Protein 3KFV (pdb70)

Nearest PDB structures (foldseek):
  3kfv-assembly1_A  TM=1.004E+00  e=1.789E-50  Homo sapiens
  3shw-assembly1_A  TM=7.412E-01  e=1.261E-29  Homo sapiens
  3lh5-assembly1_A  TM=7.221E-01  e=1.056E-28  Homo sapiens
  3tsz-assembly1_A  TM=7.610E-01  e=2.405E-27  Homo sapiens
  3tsw-assembly5_A  TM=8.057E-01  e=1.669E-26  Homo sapiens

Structure (mmCIF, N/CA/C/O backbone):
data_3KFV
#
_entry.id   3KFV
#
_cell.length_a   88.654
_cell.length_b   88.654
_cell.length_c   92.311
_cell.angle_alpha   90.000
_cell.angle_beta   90.000
_cell.angle_gamma   90.000
#
_symmetry.space_group_name_H-M   'P 4 2 2'
#
loop_
_entity.id
_entity.type
_entity.pdbx_description
1 polymer 'Tight junction protein ZO-3'
2 non-polymer 'UNKNOWN ATOM OR ION'
#
loop_
_atom_site.group_PDB
_atom_site.id
_atom_site.type_symbol
_atom_site.label_atom_id
_atom_site.label_alt_id
_atom_site.label_comp_id
_atom_site.label_asym_id
_atom_site.label_entity_id
_atom_site.label_seq_id
_atom_site.pdbx_PDB_ins_code
_atom_site.Cartn_x
_atom_site.Cartn_y
_atom_site.Cartn_z
_atom_site.occupancy
_atom_site.B_iso_or_equiv
_atom_site.auth_seq_id
_atom_site.auth_comp_id
_atom_site.auth_asym_id
_atom_site.auth_atom_id
_atom_site.pdbx_PDB_model_num
ATOM 1 N N . ASP A 1 3 ? 26.647 -4.596 26.697 1.00 47.14 490 ASP A N 1
ATOM 2 C CA . ASP A 1 3 ? 25.943 -4.027 25.547 1.00 47.06 490 ASP A CA 1
ATOM 3 C C . ASP A 1 3 ? 26.390 -2.595 25.286 1.00 47.95 490 ASP A C 1
ATOM 4 O O . ASP A 1 3 ? 27.022 -1.973 26.137 1.00 51.03 490 ASP A O 1
ATOM 9 N N . SER A 1 4 ? 26.066 -2.083 24.102 1.00 46.91 491 SER A N 1
ATOM 10 C CA . SER A 1 4 ? 26.367 -0.700 23.751 1.00 43.02 491 SER A CA 1
ATOM 11 C C . SER A 1 4 ? 25.301 -0.106 22.830 1.00 47.87 491 SER A C 1
ATOM 12 O O . SER A 1 4 ? 24.804 -0.769 21.910 1.00 46.33 491 SER A O 1
ATOM 15 N N . PHE A 1 5 ? 24.963 1.153 23.085 1.00 46.19 492 PHE A N 1
ATOM 16 C CA . PHE A 1 5 ? 23.911 1.840 22.357 1.00 38.47 492 PHE A CA 1
ATOM 17 C C . PHE A 1 5 ? 23.842 3.294 22.796 1.00 41.51 492 PHE A C 1
ATOM 18 O O . PHE A 1 5 ? 24.643 3.748 23.617 1.00 42.10 492 PHE A O 1
ATOM 26 N N . TYR A 1 6 ? 22.877 4.021 22.246 1.00 40.93 493 TYR A N 1
ATOM 27 C CA . TYR A 1 6 ? 22.670 5.413 22.613 1.00 37.08 493 TYR A CA 1
ATOM 28 C C . TYR A 1 6 ? 21.373 5.536 23.385 1.00 35.52 493 TYR A C 1
ATOM 29 O O . TYR A 1 6 ? 20.392 4.854 23.095 1.00 35.51 493 TYR A O 1
ATOM 38 N N . ILE A 1 7 ? 21.372 6.407 24.381 1.00 40.03 494 ILE A N 1
ATOM 39 C CA . ILE A 1 7 ? 20.213 6.546 25.244 1.00 37.64 494 ILE A CA 1
ATOM 40 C C . ILE A 1 7 ? 19.829 8.018 25.392 1.00 37.16 494 ILE A C 1
ATOM 41 O O . ILE A 1 7 ? 20.693 8.899 25.452 1.00 34.98 494 ILE A O 1
ATOM 46 N N . ARG A 1 8 ? 18.528 8.281 25.420 1.00 34.66 495 ARG A N 1
ATOM 47 C CA . ARG A 1 8 ? 18.043 9.620 25.717 1.00 35.34 495 ARG A CA 1
ATOM 48 C C . ARG A 1 8 ? 17.340 9.617 27.082 1.00 36.59 495 ARG A C 1
ATOM 49 O O . ARG A 1 8 ? 16.542 8.728 27.379 1.00 37.97 495 ARG A O 1
ATOM 57 N N . THR A 1 9 ? 17.655 10.603 27.916 1.00 33.79 496 THR A N 1
ATOM 58 C CA . THR A 1 9 ? 17.166 10.629 29.289 1.00 34.18 496 THR A CA 1
ATOM 59 C C . THR A 1 9 ? 15.904 11.487 29.429 1.00 36.32 496 THR A C 1
ATOM 60 O O . THR A 1 9 ? 15.841 12.599 28.911 1.00 37.72 496 THR A O 1
ATOM 64 N N . HIS A 1 10 ? 14.902 10.969 30.132 1.00 36.20 497 HIS A N 1
ATOM 65 C CA . HIS A 1 10 ? 13.632 11.674 30.286 1.00 35.43 497 HIS A CA 1
ATOM 66 C C . HIS A 1 10 ? 13.279 11.973 31.744 1.00 39.93 497 HIS A C 1
ATOM 67 O O . HIS A 1 10 ? 12.107 12.057 32.121 1.00 37.43 497 HIS A O 1
ATOM 74 N N . PHE A 1 11 ? 14.311 12.134 32.560 1.00 38.83 498 PHE A N 1
ATOM 75 C CA . PHE A 1 11 ? 14.136 12.633 33.910 1.00 42.06 498 PHE A CA 1
ATOM 76 C C . PHE A 1 11 ? 15.411 13.360 34.326 1.00 45.64 498 PHE A C 1
ATOM 77 O O . PHE A 1 11 ? 16.448 13.230 33.671 1.00 42.66 498 PHE A O 1
ATOM 85 N N . GLU A 1 12 ? 15.330 14.135 35.402 1.00 45.21 499 GLU A N 1
ATOM 86 C CA . GLU A 1 12 ? 16.472 14.912 35.861 1.00 44.58 499 GLU A CA 1
ATOM 87 C C . GLU A 1 12 ? 17.315 14.135 36.876 1.00 49.39 499 GLU A C 1
ATOM 88 O O . GLU A 1 12 ? 16.788 13.370 37.686 1.00 45.99 499 GLU A O 1
ATOM 94 N N . LEU A 1 13 ? 18.629 14.326 36.812 1.00 50.25 500 LEU A N 1
ATOM 95 C CA . LEU A 1 13 ? 19.543 13.711 37.766 1.00 46.49 500 LEU A CA 1
ATOM 96 C C . LEU A 1 13 ? 20.724 14.640 38.032 1.00 54.36 500 LEU A C 1
ATOM 97 O O . LEU A 1 13 ? 21.299 15.212 37.101 1.00 50.57 500 LEU A O 1
ATOM 102 N N . GLU A 1 14 ? 21.075 14.789 39.307 1.00 60.98 501 GLU A N 1
ATOM 103 C CA . GLU A 1 14 ? 22.193 15.638 39.704 1.00 61.99 501 GLU A CA 1
ATOM 104 C C . GLU A 1 14 ? 23.513 14.896 39.545 1.00 59.23 501 GLU A C 1
ATOM 105 O O . GLU A 1 14 ? 23.563 13.670 39.692 1.00 55.93 501 GLU A O 1
ATOM 111 N N . PRO A 1 15 ? 24.588 15.638 39.236 1.00 59.70 502 PRO A N 1
ATOM 112 C CA . PRO A 1 15 ? 25.926 15.049 39.148 1.00 60.71 502 PRO A CA 1
ATOM 113 C C . PRO A 1 15 ? 26.277 14.336 40.446 1.00 62.59 502 PRO A C 1
ATOM 114 O O . PRO A 1 15 ? 25.622 14.554 41.466 1.00 64.96 502 PRO A O 1
ATOM 118 N N . SER A 1 16 ? 27.294 13.487 40.408 1.00 62.34 503 SER A N 1
ATOM 119 C CA . SER A 1 16 ? 27.681 12.734 41.589 1.00 69.54 503 SER A CA 1
ATOM 120 C C . SER A 1 16 ? 29.158 12.369 41.515 1.00 75.29 503 SER A C 1
ATOM 121 O O . SER A 1 16 ? 29.596 11.730 40.559 1.00 71.62 503 SER A O 1
ATOM 124 N N . PRO A 1 17 ? 29.931 12.786 42.531 1.00 84.52 504 PRO A N 1
ATOM 125 C C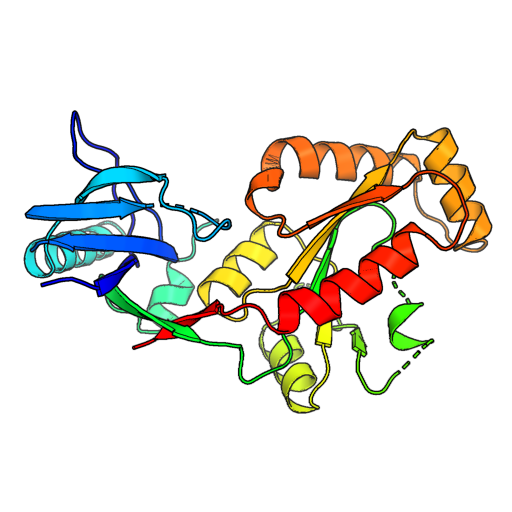A . PRO A 1 17 ? 31.381 12.563 42.575 1.00 79.46 504 PRO A CA 1
ATOM 126 C C . PRO A 1 17 ? 31.734 11.090 42.766 1.00 79.33 504 PRO A C 1
ATOM 127 O O . PRO A 1 17 ? 31.062 10.391 43.530 1.00 77.45 504 PRO A O 1
ATOM 131 N N . PRO A 1 18 ? 32.780 10.620 42.069 1.00 79.93 505 PRO A N 1
ATOM 132 C CA . PRO A 1 18 ? 33.501 11.424 41.076 1.00 80.69 505 PRO A CA 1
ATOM 133 C C . PRO A 1 18 ? 33.008 11.160 39.648 1.00 79.94 505 PRO A C 1
ATOM 134 O O . PRO A 1 18 ? 33.057 12.051 38.793 1.00 72.32 505 PRO A O 1
ATOM 138 N N . SER A 1 19 ? 32.531 9.941 39.409 1.00 75.73 506 SER A N 1
ATOM 139 C CA . SER A 1 19 ? 32.226 9.477 38.059 1.00 71.05 506 SER A CA 1
ATOM 140 C C . SER A 1 19 ? 30.790 9.773 37.609 1.00 67.31 506 SER A C 1
ATOM 14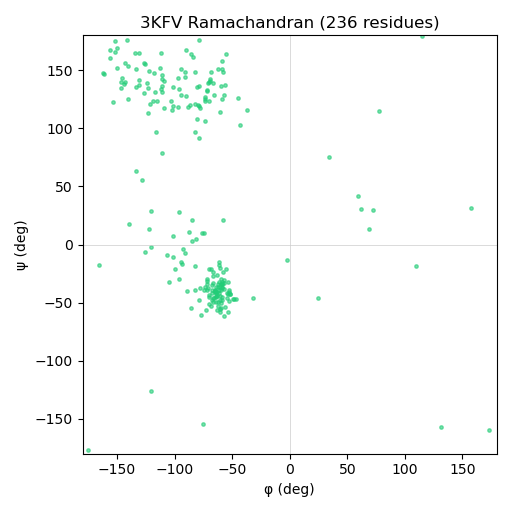1 O O . SER A 1 19 ? 30.559 10.139 36.454 1.00 62.77 506 SER A O 1
ATOM 143 N N . GLY A 1 20 ? 29.834 9.610 38.521 1.00 64.84 507 GLY A N 1
ATOM 144 C CA . GLY A 1 20 ? 28.426 9.818 38.216 1.00 61.66 507 GLY A CA 1
ATOM 145 C C . GLY A 1 20 ? 28.112 11.074 37.420 1.00 59.46 507 GLY A C 1
ATOM 146 O O . GLY A 1 20 ? 28.488 12.181 37.806 1.00 64.37 507 GLY A O 1
ATOM 147 N N . LEU A 1 21 ? 27.410 10.900 36.303 1.00 55.37 508 LEU A N 1
ATOM 148 C CA . LEU A 1 21 ? 27.063 12.016 35.432 1.00 52.34 508 LEU A CA 1
ATOM 149 C C . LEU A 1 21 ? 25.652 12.529 35.702 1.00 51.82 508 LEU A C 1
ATOM 150 O O . LEU A 1 21 ? 24.741 11.758 36.011 1.00 50.11 508 LEU A O 1
ATOM 155 N N . GLY A 1 22 ? 25.481 13.841 35.596 1.00 50.60 509 GLY A N 1
ATOM 156 C CA . GLY A 1 22 ? 24.171 14.443 35.743 1.00 49.57 509 GLY A CA 1
ATOM 157 C C . GLY A 1 22 ? 23.522 14.626 34.386 1.00 49.75 509 GLY A C 1
ATOM 158 O O . GLY A 1 22 ? 24.208 14.784 33.375 1.00 51.87 509 GLY A O 1
ATOM 159 N N . PHE A 1 23 ? 22.197 14.597 34.347 1.00 48.83 510 PHE A N 1
ATOM 160 C CA . PHE A 1 23 ? 21.514 14.824 33.082 1.00 46.11 510 PHE A CA 1
ATOM 161 C C . PHE A 1 23 ? 20.142 15.467 33.211 1.00 47.45 510 PHE A C 1
ATOM 162 O O . PHE A 1 23 ? 19.577 15.579 34.307 1.00 47.40 510 PHE A O 1
ATOM 170 N N . THR A 1 24 ? 19.617 15.876 32.063 1.00 43.03 511 THR A N 1
ATOM 171 C CA . THR A 1 24 ? 18.358 16.592 31.979 1.00 44.46 511 THR A CA 1
ATOM 172 C C . THR A 1 24 ? 17.518 15.971 30.876 1.00 40.38 511 THR A C 1
ATOM 173 O O . THR A 1 24 ? 18.059 15.418 29.923 1.00 41.52 511 THR A O 1
ATOM 177 N N . ARG A 1 25 ? 16.199 16.044 31.004 1.00 41.00 512 ARG A N 1
ATOM 178 C CA . ARG A 1 25 ? 15.328 15.651 29.900 1.00 43.80 512 ARG A CA 1
ATOM 179 C C . ARG A 1 25 ? 15.917 16.063 28.548 1.00 39.50 512 ARG A C 1
ATOM 180 O O . ARG A 1 25 ? 16.084 17.254 28.270 1.00 36.06 512 ARG A O 1
ATOM 188 N N . GLY A 1 26 ? 16.238 15.075 27.717 1.00 35.50 513 GLY A N 1
ATOM 189 C CA . GLY A 1 26 ? 16.689 15.338 26.364 1.00 34.89 513 GLY A CA 1
ATOM 190 C C . GLY A 1 26 ? 18.155 15.043 26.113 1.00 35.47 513 GLY A C 1
ATOM 191 O O . GLY A 1 26 ? 18.571 14.902 24.965 1.00 35.77 513 GLY A O 1
ATOM 192 N N . ASP A 1 27 ? 18.947 14.959 27.175 1.00 36.39 514 ASP A N 1
ATOM 193 C CA . ASP A 1 27 ? 20.358 14.627 27.030 1.00 33.49 514 ASP A CA 1
ATOM 194 C C . ASP A 1 27 ? 20.520 13.238 26.431 1.00 33.54 514 ASP A C 1
ATOM 195 O O . ASP A 1 27 ? 19.664 12.375 26.603 1.00 33.54 514 ASP A O 1
ATOM 200 N N . VAL A 1 28 ? 21.617 13.033 25.711 1.00 37.35 515 VAL A N 1
ATOM 201 C CA . VAL A 1 28 ? 21.863 11.762 25.043 1.00 34.94 515 VAL A CA 1
ATOM 202 C C . VAL A 1 28 ? 23.197 11.183 25.484 1.00 38.30 515 VAL A C 1
ATOM 203 O O . VAL A 1 28 ? 24.184 11.902 25.627 1.00 42.34 515 VAL A O 1
ATOM 207 N N . PHE A 1 29 ? 23.224 9.877 25.705 1.00 40.22 516 PHE A N 1
ATOM 208 C CA . PHE A 1 29 ? 24.448 9.227 26.146 1.00 44.89 516 PHE A CA 1
ATOM 209 C C . PHE A 1 29 ? 24.830 8.052 25.268 1.00 42.40 516 PHE A C 1
ATOM 210 O O . PHE A 1 29 ? 24.013 7.179 24.974 1.00 41.26 516 PHE A O 1
ATOM 218 N N . HIS A 1 30 ? 26.084 8.039 24.847 1.00 43.94 517 HIS A N 1
ATOM 219 C CA . HIS A 1 30 ? 26.640 6.860 24.227 1.00 44.57 517 HIS A CA 1
ATOM 220 C C . HIS A 1 30 ? 27.074 5.926 25.343 1.00 47.06 517 HIS A C 1
ATOM 221 O O . HIS A 1 30 ? 28.148 6.096 25.919 1.00 48.00 517 HIS A O 1
ATOM 228 N N . VAL A 1 31 ? 26.214 4.964 25.672 1.00 46.49 518 VAL A N 1
ATOM 229 C CA . VAL A 1 31 ? 26.511 3.982 26.711 1.00 45.67 518 VAL A CA 1
ATOM 230 C C . VAL A 1 31 ? 27.535 2.976 26.199 1.00 46.88 518 VAL A C 1
ATOM 231 O O . VAL A 1 31 ? 27.212 2.115 25.375 1.00 46.05 518 VAL A O 1
ATOM 235 N N . LEU A 1 32 ? 28.765 3.095 26.689 1.00 42.46 519 LEU A N 1
ATOM 236 C CA . LEU A 1 32 ? 29.875 2.287 26.194 1.00 45.33 519 LEU A CA 1
ATOM 237 C C . LEU A 1 32 ? 29.756 0.820 26.590 1.00 50.88 519 LEU A C 1
ATOM 238 O O . LEU A 1 32 ? 29.972 -0.073 25.765 1.00 48.75 519 LEU A O 1
ATOM 243 N N . ASP A 1 33 ? 29.415 0.568 27.850 1.00 50.04 520 ASP A N 1
ATOM 244 C CA . ASP A 1 33 ? 29.248 -0.803 28.317 1.00 53.87 520 ASP A CA 1
ATOM 245 C C . ASP A 1 33 ? 28.226 -0.904 29.439 1.00 50.64 520 ASP A C 1
ATOM 246 O O . ASP A 1 33 ? 28.034 0.047 30.190 1.00 54.83 520 ASP A O 1
ATOM 251 N N . THR A 1 34 ? 27.581 -2.062 29.549 1.00 44.51 521 THR A N 1
ATOM 252 C CA . THR A 1 34 ? 26.598 -2.299 30.596 1.00 47.60 521 THR A CA 1
ATOM 253 C C . THR A 1 34 ? 27.068 -3.393 31.554 1.00 56.18 521 THR A C 1
ATOM 254 O O . THR A 1 34 ? 27.975 -3.184 32.365 1.00 63.13 521 THR A O 1
ATOM 258 N N . HIS A 1 48 ? 26.010 2.432 37.006 1.00 49.97 535 HIS A N 1
ATOM 259 C CA . HIS A 1 48 ? 26.115 1.010 36.700 1.00 54.87 535 HIS A CA 1
ATOM 260 C C . HIS A 1 48 ? 26.288 0.765 35.190 1.00 55.41 535 HIS A C 1
ATOM 261 O O . HIS A 1 48 ? 26.637 -0.341 34.769 1.00 59.07 535 HIS A O 1
ATOM 263 N N . TRP A 1 49 ? 26.044 1.795 34.382 1.00 50.01 536 TRP A N 1
ATOM 264 C CA . TRP A 1 49 ? 26.459 1.776 32.978 1.00 49.14 536 TRP A CA 1
ATOM 265 C C . TRP A 1 49 ? 27.612 2.745 32.789 1.00 49.30 536 TRP A C 1
ATOM 266 O O . TRP A 1 49 ? 27.612 3.830 33.369 1.00 55.04 536 TRP A O 1
ATOM 277 N N . LEU A 1 50 ? 28.589 2.373 31.972 1.00 47.32 537 LEU A N 1
ATOM 278 C CA . LEU A 1 50 ? 29.635 3.315 31.604 1.00 48.87 537 LEU A CA 1
ATOM 279 C C . LEU A 1 50 ? 29.180 4.078 30.370 1.00 48.10 537 LEU A C 1
ATOM 280 O O . LEU A 1 50 ? 28.960 3.485 29.319 1.00 53.90 537 LEU A O 1
ATOM 285 N N . ALA A 1 51 ? 29.039 5.392 30.492 1.00 51.89 538 ALA A N 1
ATOM 286 C CA . ALA A 1 51 ? 28.484 6.193 29.405 1.00 50.42 538 ALA A CA 1
ATOM 287 C C . ALA A 1 51 ? 29.279 7.463 29.127 1.00 49.68 538 ALA A C 1
ATOM 288 O O . ALA A 1 51 ? 30.098 7.886 29.936 1.00 53.10 538 ALA A O 1
ATO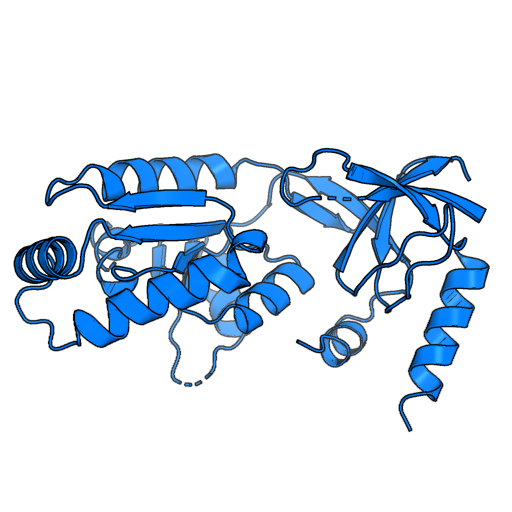M 290 N N . VAL A 1 52 ? 29.018 8.068 27.974 1.00 50.86 539 VAL A N 1
ATOM 291 C CA . VAL A 1 52 ? 29.670 9.312 27.584 1.00 52.32 539 VAL A CA 1
ATOM 292 C C . VAL A 1 52 ? 28.617 10.285 27.062 1.00 50.04 539 VAL A C 1
ATOM 293 O O . VAL A 1 52 ? 27.735 9.893 26.301 1.00 50.69 539 VAL A O 1
ATOM 297 N N . ARG A 1 53 ? 28.694 11.547 27.472 1.00 50.36 540 ARG A N 1
ATOM 298 C CA . ARG A 1 53 ? 27.701 12.517 27.027 1.00 53.53 540 ARG A CA 1
ATOM 299 C C . ARG A 1 53 ? 27.933 12.943 25.582 1.00 58.49 540 ARG A C 1
ATOM 300 O O . ARG A 1 53 ? 29.066 12.980 25.101 1.00 57.13 540 ARG A O 1
ATOM 316 N N . GLY A 1 55 ? 27.303 15.972 22.880 1.00 61.33 542 GLY A N 1
ATOM 317 C CA . GLY A 1 55 ? 26.955 17.369 22.696 1.00 60.72 542 GLY A CA 1
ATOM 318 C C . GLY A 1 55 ? 26.285 17.596 21.356 1.00 68.82 542 GLY A C 1
ATOM 319 O O . GLY A 1 55 ? 26.183 16.669 20.550 1.00 70.39 542 GLY A O 1
ATOM 320 N N . ARG A 1 56 ? 25.822 18.824 21.119 1.00 72.09 543 ARG A N 1
ATOM 321 C CA . ARG A 1 56 ? 25.241 19.201 19.829 1.00 72.10 543 ARG A CA 1
ATOM 322 C C . ARG A 1 56 ? 26.223 18.911 18.692 1.00 77.23 543 ARG A C 1
ATOM 323 O O . ARG A 1 56 ? 25.831 18.783 17.531 1.00 74.37 543 ARG A O 1
ATOM 325 N N . ASP A 1 57 ? 27.503 18.810 19.042 1.00 75.08 544 ASP A N 1
ATOM 326 C CA . ASP A 1 57 ? 28.548 18.467 18.087 1.00 73.68 544 ASP A CA 1
ATOM 327 C C . ASP A 1 57 ? 28.413 17.021 17.598 1.00 71.19 544 ASP A C 1
ATOM 328 O O . ASP A 1 57 ? 28.923 16.666 16.534 1.00 71.21 544 ASP A O 1
ATOM 330 N N . LEU A 1 58 ? 27.712 16.203 18.378 1.00 65.05 545 LEU A N 1
ATOM 331 C CA . LEU A 1 58 ? 27.691 14.754 18.186 1.00 65.74 545 LEU A CA 1
ATOM 332 C C . LEU A 1 58 ? 29.055 14.164 18.533 1.00 70.54 545 LEU A C 1
ATOM 333 O O . LEU 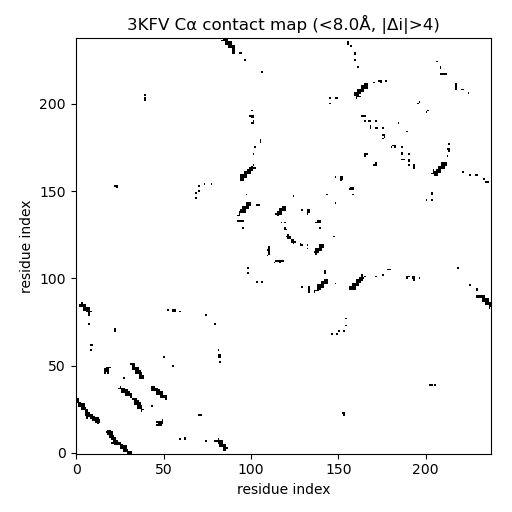A 1 58 ? 29.350 13.008 18.210 1.00 64.03 545 LEU A O 1
ATOM 338 N N . ARG A 1 59 ? 29.883 14.969 19.193 1.00 67.45 546 ARG A N 1
ATOM 339 C CA . ARG A 1 59 ? 31.194 14.517 19.639 1.00 68.05 546 ARG A CA 1
ATOM 340 C C . ARG A 1 59 ? 31.164 14.177 21.126 1.00 62.53 546 ARG A C 1
ATOM 341 O O . ARG A 1 59 ? 30.596 14.918 21.928 1.00 59.66 546 ARG A O 1
ATOM 343 N N . GLU A 1 60 ? 31.776 13.050 21.481 1.00 65.27 547 GLU A N 1
ATOM 344 C CA . GLU A 1 60 ? 31.812 12.586 22.866 1.00 65.02 547 GLU A CA 1
ATOM 345 C C . GLU A 1 60 ? 32.413 13.636 23.798 1.00 69.43 547 GLU A C 1
ATOM 346 O O . GLU A 1 60 ? 33.411 14.281 23.466 1.00 70.35 547 GLU A O 1
ATOM 352 N N . GLN A 1 61 ? 31.793 13.806 24.962 1.00 65.22 548 GLN A N 1
ATOM 353 C CA . GLN A 1 61 ? 32.264 14.768 25.951 1.00 66.04 548 GLN A CA 1
ATOM 354 C C . GLN A 1 61 ? 32.619 14.084 27.275 1.00 65.50 548 GLN A C 1
ATOM 355 O O . GLN A 1 61 ? 33.411 13.143 27.291 1.00 65.40 548 GLN A O 1
ATOM 361 N N . GLU A 1 62 ? 32.041 14.549 28.379 1.00 65.91 549 GLU A N 1
ATOM 362 C CA . GLU A 1 62 ? 32.370 13.996 29.695 1.00 70.96 549 GLU A CA 1
ATOM 363 C C . GLU A 1 62 ? 32.085 12.497 29.794 1.00 66.42 549 GLU A C 1
ATOM 364 O O . GLU A 1 62 ? 30.969 12.048 29.528 1.00 65.34 549 GLU A O 1
ATOM 370 N N . ARG A 1 63 ? 33.101 11.732 30.184 1.00 60.71 550 ARG A N 1
ATOM 371 C CA . ARG A 1 63 ? 32.949 10.301 30.412 1.00 58.69 550 ARG A CA 1
ATOM 372 C C . ARG A 1 63 ? 32.594 10.057 31.876 1.00 61.46 550 ARG A C 1
ATOM 373 O O . ARG A 1 63 ? 33.005 10.819 32.750 1.00 66.28 550 ARG A O 1
ATOM 381 N N . GLY A 1 64 ? 31.827 9.006 32.153 1.00 62.16 551 GLY A N 1
ATOM 382 C CA . GLY A 1 64 ? 31.430 8.725 33.522 1.00 57.22 551 GLY A CA 1
ATOM 383 C C . GLY A 1 64 ? 30.424 7.603 33.695 1.00 53.42 551 GLY A C 1
ATOM 384 O O . GLY A 1 64 ? 30.267 6.751 32.826 1.00 53.37 551 GLY A O 1
ATOM 385 N N . ILE A 1 65 ? 29.741 7.613 34.834 1.00 54.31 552 ILE A N 1
ATOM 386 C CA . ILE A 1 65 ? 28.791 6.565 35.190 1.00 55.14 552 ILE A CA 1
ATOM 387 C C . ILE A 1 65 ? 27.356 7.088 35.165 1.00 52.63 552 ILE A C 1
ATOM 388 O O . ILE A 1 65 ? 27.113 8.249 35.482 1.00 51.65 552 ILE A O 1
ATOM 393 N N . ILE A 1 66 ? 26.415 6.231 34.773 1.00 50.69 553 ILE A N 1
ATOM 394 C CA . ILE A 1 66 ? 24.990 6.555 34.837 1.00 44.10 553 ILE A CA 1
ATOM 395 C C . ILE A 1 66 ? 24.185 5.338 35.293 1.00 45.25 553 ILE A C 1
ATOM 396 O O . ILE A 1 66 ? 24.608 4.197 35.087 1.00 45.06 553 ILE A O 1
ATOM 401 N N . PRO A 1 67 ? 23.018 5.580 35.918 1.00 43.18 554 PRO A N 1
ATOM 402 C CA . PRO A 1 67 ? 22.160 4.511 36.438 1.00 38.77 554 PRO A CA 1
ATOM 403 C C . PRO A 1 67 ? 21.736 3.537 35.345 1.00 44.24 554 PRO A C 1
ATOM 404 O O . PRO A 1 67 ? 21.576 3.933 34.185 1.00 41.34 554 PRO A O 1
ATOM 408 N N . ASN A 1 68 ? 21.556 2.272 35.713 1.00 41.88 555 ASN A N 1
ATOM 409 C CA . ASN A 1 68 ? 21.072 1.295 34.757 1.00 40.71 555 ASN A CA 1
ATOM 410 C C . ASN A 1 68 ? 19.569 1.437 34.584 1.00 39.84 555 ASN A C 1
ATOM 411 O O . ASN A 1 68 ? 18.942 2.249 35.258 1.00 38.51 555 ASN A O 1
ATOM 416 N N . GLN A 1 69 ? 19.001 0.661 33.667 1.00 43.72 556 GLN A N 1
ATOM 417 C CA . GLN A 1 69 ? 17.597 0.809 33.297 1.00 44.49 556 GLN A CA 1
ATOM 418 C C . GLN A 1 69 ? 16.689 0.730 34.512 1.00 47.18 556 GLN A C 1
ATOM 419 O O . GLN A 1 69 ? 15.731 1.498 34.643 1.00 47.67 556 GLN A O 1
ATOM 425 N N . SER A 1 70 ? 17.004 -0.211 35.396 1.00 50.58 557 SER A N 1
ATOM 426 C CA . SER A 1 70 ? 16.176 -0.504 36.555 1.00 46.63 557 SER A CA 1
ATOM 427 C C . SER A 1 70 ? 16.225 0.628 37.582 1.00 45.98 557 SER A C 1
ATOM 428 O O . SER A 1 70 ? 15.187 1.109 38.032 1.00 47.31 557 SER A O 1
ATOM 431 N N . ARG A 1 71 ? 17.433 1.044 37.949 1.00 40.30 558 ARG A N 1
ATOM 432 C CA . ARG A 1 71 ? 17.604 2.154 38.876 1.00 41.52 558 ARG A CA 1
ATOM 433 C C . ARG A 1 71 ? 17.028 3.423 38.262 1.00 47.62 558 ARG A C 1
ATOM 434 O O . ARG A 1 71 ? 16.477 4.273 38.963 1.00 52.97 558 ARG A O 1
ATOM 436 N N . ALA A 1 72 ? 17.152 3.541 36.944 1.00 46.26 559 ALA A N 1
ATOM 437 C CA . ALA A 1 72 ? 16.654 4.708 36.229 1.00 44.48 559 ALA A CA 1
ATOM 438 C C . ALA A 1 72 ? 15.139 4.816 36.332 1.00 44.31 559 ALA A C 1
ATOM 439 O O . ALA A 1 72 ? 14.597 5.905 36.506 1.00 43.99 559 ALA A O 1
ATOM 441 N N . GLU A 1 73 ? 14.459 3.682 36.215 1.00 45.58 560 GLU A N 1
ATOM 442 C CA . GLU A 1 73 ? 13.004 3.661 36.274 1.00 44.46 560 GLU A CA 1
ATOM 443 C C . GLU A 1 73 ? 12.523 4.089 37.655 1.00 45.80 560 GLU A C 1
ATOM 444 O O . GLU A 1 73 ? 11.532 4.807 37.782 1.00 46.39 560 GLU A O 1
ATOM 446 N N . GLN A 1 74 ? 13.238 3.649 38.687 1.00 46.89 561 GLN A N 1
ATOM 447 C CA . GLN A 1 74 ? 12.912 4.011 40.063 1.00 49.42 561 GLN A CA 1
ATOM 448 C C . GLN A 1 74 ? 13.117 5.499 40.309 1.00 48.40 561 GLN A C 1
ATOM 449 O O . GLN A 1 74 ? 12.270 6.164 40.913 1.00 48.27 561 GLN A O 1
ATOM 455 N N . LEU A 1 75 ? 14.255 6.010 39.854 1.00 41.31 562 LEU A N 1
ATOM 456 C CA . LEU A 1 75 ? 14.559 7.426 39.985 1.00 40.76 562 LEU A CA 1
ATOM 457 C C . LEU A 1 75 ? 13.520 8.298 39.286 1.00 44.91 562 LEU A C 1
ATOM 458 O O . LEU A 1 75 ? 13.272 9.429 39.702 1.00 49.53 562 LEU A O 1
ATOM 463 N N . ALA A 1 76 ? 12.905 7.772 38.231 1.00 42.38 563 ALA A N 1
ATOM 464 C CA . ALA A 1 76 ? 11.871 8.515 37.516 1.00 42.88 563 ALA A CA 1
ATOM 465 C C . ALA A 1 76 ? 10.528 8.465 38.238 1.00 43.11 563 ALA A C 1
ATOM 466 O O . ALA A 1 76 ? 9.879 9.492 38.404 1.00 46.90 563 ALA A O 1
ATOM 468 N N . SER A 1 77 ? 10.110 7.272 38.657 1.00 41.96 564 SER A N 1
ATOM 469 C CA . SER A 1 77 ? 8.895 7.134 39.457 1.00 45.27 564 SER A CA 1
ATOM 470 C C . SER A 1 77 ? 8.983 8.043 40.667 1.00 47.19 564 SER A C 1
ATOM 471 O O . SER A 1 77 ? 8.016 8.712 41.034 1.00 44.19 564 SER A O 1
ATOM 474 N N . LEU A 1 78 ? 10.161 8.052 41.282 1.00 44.97 565 LEU A N 1
ATOM 475 C CA . LEU A 1 78 ? 10.428 8.914 42.415 1.00 47.93 565 LEU A CA 1
ATOM 476 C C . LEU A 1 78 ? 10.171 10.372 42.070 1.00 50.53 565 LEU A C 1
ATOM 477 O O . LEU A 1 78 ? 9.419 11.055 42.767 1.00 49.43 565 LEU A O 1
ATOM 482 N N . GLU A 1 79 ? 10.799 10.845 40.996 1.00 49.49 566 GLU A N 1
ATOM 483 C CA . GLU A 1 79 ? 10.689 12.250 40.608 1.00 48.35 566 GLU A CA 1
ATOM 484 C C . GLU A 1 79 ? 9.255 12.620 40.258 1.00 44.32 566 GLU A C 1
ATOM 485 O O . GLU A 1 79 ? 8.859 13.776 40.369 1.00 48.33 566 GLU A O 1
ATOM 491 N N . ALA A 1 80 ? 8.475 11.636 39.836 1.00 41.22 567 ALA A N 1
ATOM 492 C CA . ALA A 1 80 ? 7.071 11.875 39.556 1.00 44.35 567 ALA A CA 1
ATOM 493 C C . ALA A 1 80 ? 6.346 12.169 40.859 1.00 52.29 567 ALA A C 1
ATOM 494 O O . ALA A 1 80 ? 5.663 13.185 40.989 1.00 53.93 567 ALA A O 1
ATOM 496 N N . ALA A 1 81 ? 6.515 11.272 41.828 1.00 58.02 568 ALA A N 1
ATOM 497 C CA . ALA A 1 81 ? 5.887 11.416 43.137 1.00 54.37 568 ALA A CA 1
ATOM 498 C C . ALA A 1 81 ? 6.316 12.709 43.823 1.00 53.29 568 ALA A C 1
ATOM 499 O O . ALA A 1 81 ? 5.532 13.322 44.547 1.00 59.13 568 ALA A O 1
ATOM 501 N N . GLN A 1 82 ? 7.558 13.126 43.596 1.00 50.48 569 GLN A N 1
ATOM 502 C CA . GLN A 1 82 ? 8.029 14.394 44.143 1.00 54.21 569 GLN A CA 1
ATOM 503 C C . GLN A 1 82 ? 7.138 15.528 43.669 1.00 57.80 569 GLN A C 1
ATOM 504 O O . GLN A 1 82 ? 6.959 16.518 44.376 1.00 60.62 569 GLN A O 1
ATOM 510 N N . ARG A 1 83 ? 6.576 15.372 42.473 1.00 60.93 570 ARG A N 1
ATOM 511 C CA . ARG A 1 83 ? 5.571 16.307 41.976 1.00 61.68 570 ARG A CA 1
ATOM 512 C C . ARG A 1 83 ? 4.214 16.014 42.612 1.00 60.56 570 ARG A C 1
ATOM 513 O O . ARG A 1 83 ? 3.440 15.190 42.110 1.00 54.25 570 ARG A O 1
ATOM 521 N N . ALA A 1 84 ? 3.958 16.695 43.728 1.00 58.97 571 ALA A N 1
ATOM 522 C CA . ALA A 1 84 ? 2.718 16.586 44.492 1.00 62.65 571 ALA A CA 1
ATOM 523 C C . ALA A 1 84 ? 2.978 17.025 45.930 1.00 68.79 571 ALA A C 1
ATOM 524 O O . ALA A 1 84 ? 4.092 16.874 46.444 1.00 64.60 571 ALA A O 1
ATOM 526 N N . GLU A 1 120 ? 13.771 25.758 31.713 1.00 60.21 607 GLU A N 1
ATOM 527 C CA . GLU A 1 120 ? 12.616 25.323 30.930 1.00 64.96 607 GLU A CA 1
ATOM 528 C C . GLU A 1 120 ? 12.182 23.904 31.297 1.00 58.97 607 GLU A C 1
ATOM 529 O O . GLU A 1 120 ? 12.811 22.932 30.875 1.00 59.01 607 GLU A O 1
ATOM 535 N N . ASP A 1 121 ? 11.106 23.788 32.073 1.00 56.15 608 ASP A N 1
ATOM 536 C CA . ASP A 1 121 ? 10.601 22.480 32.502 1.00 55.13 608 ASP A CA 1
ATOM 537 C C . ASP A 1 121 ? 9.802 21.755 31.408 1.00 54.18 608 ASP A C 1
ATOM 538 O O . ASP A 1 121 ? 8.747 22.222 30.969 1.00 52.67 608 ASP A O 1
ATOM 543 N N . LEU A 1 122 ? 10.307 20.595 30.997 1.00 52.45 609 LEU A N 1
ATOM 544 C CA . LEU A 1 122 ? 9.759 19.850 29.869 1.00 43.95 609 LEU A CA 1
ATOM 545 C C . LEU A 1 122 ? 8.879 18.674 30.287 1.00 45.72 609 LEU A C 1
ATOM 546 O O . LEU A 1 122 ? 8.464 17.880 29.440 1.00 41.40 609 LEU A O 1
ATOM 551 N N . SER A 1 123 ? 8.594 18.568 31.585 1.00 46.04 610 SER A N 1
ATOM 552 C CA . SER A 1 123 ? 7.897 17.405 32.137 1.00 41.04 610 SER A CA 1
ATOM 553 C C . SER A 1 123 ? 6.516 17.149 31.533 1.00 40.09 610 SER A C 1
ATOM 554 O O . SER A 1 123 ? 6.089 16.001 31.426 1.00 44.81 610 SER A O 1
ATOM 557 N N . ALA A 1 124 ? 5.816 18.205 31.136 1.00 37.20 611 ALA A N 1
ATOM 558 C CA . ALA A 1 124 ? 4.495 18.034 30.543 1.00 36.70 611 ALA A CA 1
ATOM 559 C C . ALA A 1 124 ? 4.595 17.333 29.188 1.00 45.02 611 ALA A C 1
ATOM 560 O O . ALA A 1 124 ? 3.700 16.578 28.792 1.00 43.19 611 ALA A O 1
ATOM 562 N N . LEU A 1 125 ? 5.687 17.588 28.474 1.00 43.98 612 LEU A N 1
ATOM 563 C CA . LEU A 1 125 ? 5.904 16.940 27.192 1.00 39.36 612 LEU A CA 1
ATOM 564 C C . LEU A 1 125 ? 6.282 15.468 27.358 1.00 40.10 612 LEU A C 1
ATOM 565 O O . LEU A 1 125 ? 5.855 14.633 26.562 1.00 42.20 612 LEU A O 1
ATOM 570 N N . THR A 1 126 ? 7.062 15.142 28.388 1.00 38.10 613 THR A N 1
ATOM 571 C CA . THR A 1 126 ? 7.414 13.745 28.640 1.00 38.03 613 THR A CA 1
ATOM 572 C C . THR A 1 126 ? 6.165 12.909 28.858 1.00 38.03 613 THR A C 1
ATOM 573 O O . THR A 1 126 ? 6.101 11.754 28.452 1.00 37.89 613 THR A O 1
ATOM 577 N N . ARG A 1 127 ? 5.173 13.497 29.514 1.00 42.91 614 ARG A N 1
ATOM 578 C CA . ARG A 1 127 ? 3.907 12.813 29.732 1.00 43.00 614 ARG A CA 1
ATOM 579 C C . ARG A 1 127 ? 3.129 12.747 28.427 1.00 43.12 614 ARG A C 1
ATOM 580 O O . ARG A 1 127 ? 2.777 11.662 27.958 1.00 46.35 614 ARG A O 1
ATOM 584 N N . GLN A 1 128 ? 2.879 13.910 27.832 1.00 40.65 615 GLN A N 1
ATOM 585 C CA . GLN A 1 128 ? 2.126 13.974 26.582 1.00 42.37 615 GLN A CA 1
ATOM 586 C C . GLN A 1 128 ? 2.781 13.144 25.477 1.00 45.73 615 GLN A C 1
ATOM 587 O O . GLN A 1 128 ? 2.108 12.714 24.539 1.00 46.60 615 GLN A O 1
ATOM 593 N N . GLY A 1 129 ? 4.087 12.909 25.604 1.00 44.14 616 GLY A N 1
ATOM 594 C CA . GLY A 1 129 ? 4.828 12.116 24.637 1.00 38.77 616 GLY A CA 1
ATOM 595 C C . GLY A 1 129 ? 4.931 10.645 25.010 1.00 43.40 616 GLY A C 1
ATOM 596 O O . GLY A 1 129 ? 5.250 9.802 24.169 1.00 42.36 616 GLY A O 1
ATOM 597 N N . ARG A 1 130 ? 4.656 10.337 26.276 1.00 46.88 617 ARG A N 1
ATOM 598 C CA . ARG A 1 130 ? 4.750 8.967 26.790 1.00 45.32 617 ARG A CA 1
ATOM 599 C C . ARG A 1 130 ? 6.167 8.399 26.700 1.00 46.93 617 ARG A C 1
ATOM 600 O O . ARG A 1 130 ? 6.346 7.188 26.535 1.00 46.91 617 ARG A O 1
ATOM 604 N N . TYR A 1 131 ? 7.171 9.267 26.803 1.00 41.61 618 TYR A N 1
ATOM 605 C CA . TYR A 1 131 ? 8.557 8.812 26.806 1.00 41.98 618 TYR A CA 1
ATOM 606 C C . TYR A 1 131 ? 8.890 8.045 28.088 1.00 41.09 618 TYR A C 1
ATOM 607 O O . TYR A 1 131 ? 8.432 8.413 29.173 1.00 38.53 618 TYR A O 1
ATOM 616 N N . PRO A 1 132 ? 9.711 6.989 27.968 1.00 39.81 619 PRO A N 1
ATOM 617 C CA . PRO A 1 132 ? 10.191 6.246 29.135 1.00 38.99 619 PRO A CA 1
ATOM 618 C C . PRO A 1 132 ? 11.413 6.948 29.724 1.00 40.95 619 PRO A C 1
ATOM 619 O O . PRO A 1 132 ? 12.033 7.761 29.034 1.00 37.50 619 PRO A O 1
ATOM 623 N N . PRO A 1 133 ? 11.752 6.645 30.987 1.00 41.62 620 PRO A N 1
ATOM 624 C CA . PRO A 1 133 ? 12.944 7.216 31.622 1.00 36.84 620 PRO A CA 1
ATOM 625 C C . PRO A 1 133 ? 14.157 7.135 30.698 1.00 38.31 620 PRO A C 1
ATOM 626 O O . PRO A 1 133 ? 14.883 8.119 30.544 1.00 37.63 620 PRO A O 1
ATOM 630 N N . TYR A 1 134 ? 14.373 5.968 30.097 1.00 39.19 621 TYR A N 1
ATOM 631 C CA . TYR A 1 134 ? 15.435 5.799 29.116 1.00 34.74 621 TYR A CA 1
ATOM 632 C C . TYR A 1 134 ? 14.826 5.446 27.773 1.00 39.84 621 TYR A C 1
ATOM 633 O O . TYR A 1 134 ? 13.984 4.542 27.675 1.00 39.26 621 TYR A O 1
ATOM 642 N N . GLU A 1 135 ? 15.265 6.150 26.735 1.00 37.46 622 GLU A N 1
ATOM 643 C CA . GLU A 1 135 ? 14.790 5.901 25.383 1.00 33.78 622 GLU A CA 1
ATOM 644 C C . GLU A 1 135 ? 15.980 5.589 24.500 1.00 31.90 622 GLU A C 1
ATOM 645 O O . GLU A 1 135 ? 16.826 6.448 24.268 1.00 36.84 622 GLU A O 1
ATOM 651 N N . ARG A 1 136 ? 16.067 4.358 24.017 1.00 30.99 623 ARG A N 1
ATOM 652 C CA . ARG A 1 136 ? 17.128 4.016 23.079 1.00 31.81 623 ARG A CA 1
ATOM 653 C C . ARG A 1 136 ? 16.924 4.783 21.779 1.00 31.33 623 ARG A C 1
ATOM 654 O O . ARG A 1 136 ? 15.832 4.769 21.208 1.00 32.71 623 ARG A O 1
ATOM 662 N N . VAL A 1 137 ? 17.971 5.468 21.325 1.00 32.12 624 VAL A N 1
ATOM 663 C CA . VAL A 1 137 ? 17.899 6.265 20.100 1.00 31.10 624 VAL A CA 1
ATOM 664 C C . VAL A 1 137 ? 19.000 5.883 19.111 1.00 31.51 624 VAL A C 1
ATOM 665 O O . VAL A 1 137 ? 20.048 5.369 19.498 1.00 34.09 624 VAL A O 1
ATOM 669 N N . VAL A 1 138 ? 18.756 6.146 17.832 1.00 33.18 625 VAL A N 1
ATOM 670 C CA . VAL A 1 138 ? 19.764 5.953 16.793 1.00 34.85 625 VAL A CA 1
ATOM 671 C C . VAL A 1 138 ? 19.836 7.210 15.930 1.00 37.39 625 VAL A C 1
ATOM 672 O O . VAL A 1 138 ? 18.939 8.050 15.984 1.00 36.64 625 VAL A O 1
ATOM 676 N N . LEU A 1 139 ? 20.905 7.339 15.144 1.00 38.77 626 LEU A N 1
ATOM 677 C CA . LEU A 1 139 ? 21.062 8.474 14.234 1.00 36.52 626 LEU A CA 1
ATOM 678 C C . LEU A 1 139 ? 20.555 8.176 12.822 1.00 38.18 626 LEU A C 1
ATOM 679 O O . LEU A 1 139 ? 20.930 7.176 12.212 1.00 37.40 626 LEU A O 1
ATOM 684 N N . ARG A 1 140 ? 19.705 9.058 12.306 1.00 40.07 627 ARG A N 1
ATOM 685 C CA . ARG A 1 140 ? 19.239 8.965 10.927 1.00 35.74 627 ARG A CA 1
ATOM 686 C C . ARG A 1 140 ? 19.106 10.358 10.331 1.00 35.88 627 ARG A C 1
ATOM 687 O O . ARG A 1 140 ? 18.952 11.339 11.047 1.00 38.67 627 ARG A O 1
ATOM 695 N N . GLU A 1 141 ? 19.167 10.435 9.011 1.00 40.14 628 GLU A N 1
ATOM 696 C CA . GLU A 1 141 ? 18.886 11.670 8.306 1.00 37.85 628 GLU A CA 1
ATOM 697 C C . GLU A 1 141 ? 17.390 11.913 8.441 1.00 33.24 628 GLU A C 1
ATOM 698 O O . GLU A 1 141 ? 16.603 10.974 8.368 1.00 33.75 628 GLU A O 1
ATOM 704 N N . ALA A 1 142 ? 16.994 13.160 8.656 1.00 29.22 629 ALA A N 1
ATOM 705 C CA . ALA A 1 142 ? 15.585 13.469 8.836 1.00 28.62 629 ALA A CA 1
ATOM 706 C C . ALA A 1 142 ? 14.792 13.050 7.610 1.00 36.21 629 ALA A C 1
ATOM 707 O O . ALA A 1 142 ? 15.215 13.275 6.473 1.00 38.26 629 ALA A O 1
ATOM 709 N N . SER A 1 143 ? 13.645 12.424 7.843 1.00 39.86 630 SER A N 1
ATOM 710 C CA . SER A 1 143 ? 12.762 12.035 6.753 1.00 35.60 630 SER A CA 1
ATOM 711 C C . SER A 1 143 ? 11.714 13.115 6.595 1.00 32.70 630 SER A C 1
ATOM 712 O O . SER A 1 143 ? 10.590 12.857 6.181 1.00 35.03 630 SER A O 1
ATOM 715 N N . PHE A 1 144 ? 12.094 14.330 6.963 1.00 36.51 631 PHE A N 1
ATOM 716 C CA . PHE A 1 144 ? 11.233 15.495 6.812 1.00 38.69 631 PHE A CA 1
ATOM 717 C C . PHE A 1 144 ? 12.114 16.739 6.760 1.00 36.70 631 PHE A C 1
ATOM 718 O O . PHE A 1 144 ? 13.282 16.702 7.164 1.00 34.41 631 PHE A O 1
ATOM 726 N N . LYS A 1 145 ? 11.572 17.831 6.236 1.00 36.01 632 LYS A N 1
ATOM 727 C CA . LYS A 1 145 ? 12.327 19.075 6.214 1.00 35.90 632 LYS A CA 1
ATOM 728 C C . LYS A 1 145 ? 12.295 19.736 7.593 1.00 35.69 632 LYS A C 1
ATOM 729 O O . LYS A 1 145 ? 11.229 20.059 8.124 1.00 36.48 632 LYS A O 1
ATOM 735 N N . ARG A 1 146 ? 13.477 19.909 8.174 1.00 32.69 633 ARG A N 1
ATOM 736 C CA . ARG A 1 146 ? 13.611 20.367 9.550 1.00 33.55 633 ARG A CA 1
ATOM 737 C C . ARG A 1 146 ? 13.229 21.835 9.699 1.00 32.53 633 ARG A C 1
ATOM 738 O O . ARG A 1 146 ? 13.577 22.659 8.856 1.00 30.01 633 ARG A O 1
ATOM 746 N N . PRO A 1 147 ? 12.506 22.171 10.780 1.00 34.14 634 PRO A N 1
ATOM 747 C CA . PRO A 1 147 ? 12.196 23.588 11.005 1.00 31.82 634 PRO A CA 1
ATOM 748 C C . PRO A 1 147 ? 13.486 24.386 11.117 1.00 30.73 634 PRO A C 1
ATOM 749 O O . PRO A 1 147 ? 14.507 23.842 11.531 1.00 32.78 634 PRO A O 1
ATOM 753 N N . VAL A 1 148 ? 13.451 25.656 10.741 1.00 29.85 635 VAL A N 1
ATOM 754 C CA . VAL A 1 148 ? 14.649 26.479 10.799 1.00 30.40 635 VAL A CA 1
ATOM 755 C C . VAL A 1 148 ? 14.401 27.684 11.688 1.00 29.02 635 VAL A C 1
ATOM 756 O O . VAL A 1 148 ? 13.495 28.477 11.436 1.00 32.66 635 VAL A O 1
ATOM 760 N N . VAL A 1 149 ? 15.201 27.816 12.734 1.00 29.20 636 VAL A N 1
ATOM 761 C CA . VAL A 1 149 ? 15.065 28.938 13.653 1.00 32.75 636 VAL A CA 1
ATOM 762 C C . VAL A 1 149 ? 16.132 29.996 13.375 1.00 33.29 636 VAL A C 1
ATOM 763 O O . VAL A 1 149 ? 17.328 29.716 13.455 1.00 33.35 636 VAL A O 1
ATOM 767 N N . ILE A 1 150 ? 15.704 31.206 13.030 1.00 30.72 637 ILE A N 1
ATOM 768 C CA . ILE A 1 150 ? 16.651 32.283 12.784 1.00 31.80 637 ILE A CA 1
ATOM 769 C C . ILE A 1 150 ? 16.682 33.210 13.986 1.00 35.90 637 ILE A C 1
ATOM 770 O O . ILE A 1 150 ? 15.679 33.845 14.313 1.00 38.36 637 ILE A O 1
ATOM 775 N N . LEU A 1 151 ? 17.836 33.268 14.647 1.00 35.36 638 LEU A N 1
ATOM 776 C CA . LEU A 1 151 ? 18.033 34.128 15.808 1.00 32.98 638 LEU A CA 1
ATOM 777 C C . LEU A 1 151 ? 19.017 35.222 15.451 1.00 35.10 638 LEU A C 1
ATOM 778 O O . LEU A 1 151 ? 19.878 35.030 14.595 1.00 39.36 638 LEU A O 1
ATOM 783 N N . GLY A 1 152 ? 18.898 36.369 16.107 1.00 35.57 639 GLY A N 1
ATOM 784 C CA . GLY A 1 152 ? 19.715 37.514 15.753 1.00 37.62 639 GLY A CA 1
ATOM 785 C C . GLY A 1 152 ? 18.874 38.652 15.212 1.00 38.37 639 GLY A C 1
ATOM 786 O O . GLY A 1 152 ? 17.655 38.535 15.100 1.00 41.31 639 GLY A O 1
ATOM 787 N N . PRO A 1 153 ? 19.524 39.764 14.859 1.00 40.42 640 PRO A N 1
ATOM 788 C CA . PRO A 1 153 ? 18.806 40.995 14.522 1.00 45.09 640 PRO A CA 1
ATOM 789 C C . PRO A 1 153 ? 18.342 41.066 13.069 1.00 46.47 640 PRO A C 1
ATOM 790 O O . PRO A 1 153 ? 18.090 42.173 12.587 1.00 45.54 640 PRO A O 1
ATOM 794 N N . VAL A 1 154 ? 18.232 39.929 12.384 1.00 42.92 641 VAL A N 1
ATOM 795 C CA . VAL A 1 154 ? 17.757 39.935 11.000 1.00 40.10 641 VAL A CA 1
ATOM 796 C C . VAL A 1 154 ? 16.820 38.788 10.702 1.00 37.89 641 VAL A C 1
ATOM 797 O O . VAL A 1 154 ? 16.592 38.457 9.539 1.00 37.27 641 VAL A O 1
ATOM 801 N N . ALA A 1 155 ? 16.277 38.186 11.753 1.00 40.22 642 ALA A N 1
ATOM 802 C CA . ALA A 1 155 ? 15.335 37.089 11.582 1.00 41.06 642 ALA A CA 1
ATOM 803 C C . ALA A 1 155 ? 14.253 37.483 10.582 1.00 41.88 642 ALA A C 1
ATOM 804 O O . ALA A 1 155 ? 13.938 36.727 9.664 1.00 42.50 642 ALA A O 1
ATOM 806 N N . ASP A 1 156 ? 13.697 38.677 10.755 1.00 42.21 643 ASP A N 1
ATOM 807 C CA . ASP A 1 156 ? 12.625 39.143 9.879 1.00 43.06 643 ASP A CA 1
ATOM 808 C C . ASP A 1 156 ? 13.081 39.261 8.425 1.00 38.68 643 ASP A C 1
ATOM 809 O O . ASP A 1 156 ? 12.422 38.754 7.514 1.00 37.02 643 ASP A O 1
ATOM 814 N N . ILE A 1 157 ? 14.210 39.926 8.217 1.00 36.85 644 ILE A N 1
ATOM 815 C CA . ILE A 1 157 ? 14.773 40.092 6.882 1.00 39.23 644 ILE A CA 1
ATOM 816 C C . ILE A 1 157 ? 15.104 38.748 6.246 1.00 38.29 644 ILE A C 1
ATOM 817 O O . ILE A 1 157 ? 14.749 38.490 5.092 1.00 38.01 644 ILE A O 1
ATOM 822 N N . ALA A 1 158 ? 15.785 37.896 7.007 1.00 37.04 645 ALA A N 1
ATOM 823 C CA . ALA A 1 158 ? 16.170 36.572 6.528 1.00 36.41 645 ALA A CA 1
ATOM 824 C C . ALA A 1 158 ? 14.962 35.742 6.105 1.00 35.85 645 ALA A C 1
ATOM 825 O O . ALA A 1 158 ? 14.972 35.120 5.049 1.00 37.14 645 ALA A O 1
ATOM 835 N N . GLN A 1 160 ? 11.886 36.738 5.244 1.00 36.90 647 GLN A N 1
ATOM 836 C CA . GLN A 1 160 ? 11.160 37.296 4.112 1.00 35.69 647 GLN A CA 1
ATOM 837 C C . GLN A 1 160 ? 11.873 36.947 2.814 1.00 37.15 647 GLN A C 1
ATOM 838 O O . GLN A 1 160 ? 11.247 36.515 1.849 1.00 37.34 647 GLN A O 1
ATOM 840 N N . LYS A 1 161 ? 13.189 37.125 2.801 1.00 37.84 648 LYS A N 1
ATOM 841 C CA . LYS A 1 161 ? 13.979 36.841 1.610 1.00 39.67 648 LYS A CA 1
ATOM 842 C C . LYS A 1 161 ? 13.907 35.371 1.204 1.00 39.47 648 LYS A C 1
ATOM 843 O O . LYS A 1 161 ? 13.895 35.050 0.011 1.00 38.82 648 LYS A O 1
ATOM 849 N N . LEU A 1 162 ? 13.857 34.483 2.195 1.00 36.49 649 LEU A N 1
ATOM 850 C CA . LEU A 1 162 ? 13.804 33.047 1.929 1.00 38.52 649 LEU A CA 1
ATOM 851 C C . LEU A 1 162 ? 12.510 32.623 1.249 1.00 38.02 649 LEU A C 1
ATOM 852 O O . LEU A 1 162 ? 12.528 31.905 0.246 1.00 35.48 649 LEU A O 1
ATOM 857 N N . THR A 1 163 ? 11.386 33.056 1.806 1.00 34.85 650 THR A N 1
ATOM 858 C CA . THR A 1 163 ? 10.089 32.689 1.252 1.00 39.61 650 THR A CA 1
ATOM 859 C C . THR A 1 163 ? 9.815 33.414 -0.064 1.00 39.43 650 THR A C 1
ATOM 860 O O . THR A 1 163 ? 9.115 32.897 -0.935 1.00 40.78 650 THR A O 1
ATOM 864 N N . ALA A 1 164 ? 10.372 34.611 -0.203 1.00 37.54 651 ALA A N 1
ATOM 865 C CA . ALA A 1 164 ? 10.168 35.409 -1.399 1.00 36.24 651 ALA A CA 1
ATOM 866 C C . ALA A 1 164 ? 10.931 34.797 -2.563 1.00 43.35 651 ALA A C 1
ATOM 867 O O . ALA A 1 164 ? 10.491 34.846 -3.711 1.00 45.69 651 ALA A O 1
ATOM 869 N N . GLU A 1 165 ? 12.083 34.216 -2.254 1.00 42.55 652 GLU A N 1
ATOM 870 C CA . GLU A 1 165 ? 12.956 33.662 -3.274 1.00 40.27 652 GLU A CA 1
ATOM 871 C C . GLU A 1 165 ? 12.569 32.220 -3.584 1.00 43.73 652 GLU A C 1
ATOM 872 O O . GLU A 1 165 ? 12.765 31.741 -4.705 1.00 45.78 652 GLU A O 1
ATOM 886 N N . PRO A 1 167 ? 9.305 30.134 -2.445 1.00 47.04 654 PRO A N 1
ATOM 887 C CA . PRO A 1 167 ? 8.004 29.876 -1.817 1.00 41.13 654 PRO A CA 1
ATOM 888 C C . PRO A 1 167 ? 7.713 28.386 -1.695 1.00 41.99 654 PRO A C 1
ATOM 889 O O . PRO A 1 167 ? 6.839 27.991 -0.927 1.00 45.69 654 PRO A O 1
ATOM 893 N N . ASP A 1 168 ? 8.430 27.569 -2.456 1.00 45.39 655 ASP A N 1
ATOM 894 C CA . ASP A 1 168 ? 8.125 26.143 -2.537 1.00 49.27 655 ASP A CA 1
ATOM 895 C C . ASP A 1 168 ? 8.889 25.329 -1.501 1.00 47.10 655 ASP A C 1
ATOM 896 O O . ASP A 1 168 ? 8.640 24.130 -1.330 1.00 44.01 655 ASP A O 1
ATOM 901 N N . GLN A 1 169 ? 9.811 25.989 -0.803 1.00 45.35 656 GLN A N 1
ATOM 902 C CA . GLN A 1 169 ? 10.671 25.300 0.152 1.00 43.10 656 GLN A CA 1
ATOM 903 C C . GLN A 1 169 ? 10.634 25.925 1.529 1.00 38.23 656 GLN A C 1
ATOM 904 O O . GLN A 1 169 ? 11.224 25.392 2.464 1.00 38.70 656 GLN A O 1
ATOM 910 N N . PHE A 1 170 ? 9.952 27.060 1.641 1.00 38.17 657 PHE A N 1
ATOM 911 C CA . PHE A 1 170 ? 9.914 27.817 2.883 1.00 34.87 657 PHE A CA 1
ATOM 912 C C . PHE A 1 170 ? 8.549 28.440 3.104 1.00 34.20 657 PHE A C 1
ATOM 913 O O . PHE A 1 170 ? 7.921 28.934 2.174 1.00 35.67 657 PHE A O 1
ATOM 921 N N . GLU A 1 171 ? 8.096 28.411 4.349 1.00 35.00 658 GLU A N 1
ATOM 922 C CA . GLU A 1 171 ? 6.928 29.165 4.758 1.00 34.56 658 GLU A CA 1
ATOM 923 C C . GLU A 1 171 ? 7.179 29.659 6.166 1.00 35.14 658 GLU A C 1
ATOM 924 O O . GLU A 1 171 ? 7.703 28.922 6.994 1.00 35.62 658 GLU A O 1
ATOM 930 N N . ILE A 1 172 ? 6.821 30.908 6.437 1.00 36.42 659 ILE A N 1
ATOM 931 C CA . ILE A 1 172 ? 6.932 31.432 7.789 1.00 36.52 659 ILE A CA 1
ATOM 932 C C . ILE A 1 172 ? 5.844 30.835 8.676 1.00 37.68 659 ILE A C 1
ATOM 933 O O . ILE A 1 172 ? 4.664 30.876 8.334 1.00 40.19 659 ILE A O 1
ATOM 938 N N . ALA A 1 173 ? 6.249 30.268 9.808 1.00 40.03 660 ALA A N 1
ATOM 939 C CA . ALA A 1 173 ? 5.302 29.754 10.789 1.00 39.17 660 ALA A CA 1
ATOM 940 C C . ALA A 1 173 ? 4.589 30.925 11.460 1.00 48.85 660 ALA A C 1
ATOM 941 O O . ALA A 1 173 ? 5.233 31.805 12.031 1.00 53.01 660 ALA A O 1
ATOM 943 N N . GLU A 1 174 ? 3.260 30.938 11.392 1.00 56.10 661 GLU A N 1
ATOM 944 C CA . GLU A 1 174 ? 2.477 32.054 11.933 1.00 66.31 661 GLU A CA 1
ATOM 945 C C . GLU A 1 174 ? 2.293 31.996 13.457 1.00 63.60 661 GLU A C 1
ATOM 946 O O . GLU A 1 174 ? 1.714 31.042 13.978 1.00 63.37 661 GLU A O 1
ATOM 948 N N . THR A 1 175 ? 2.779 33.023 14.159 1.00 64.15 662 THR A N 1
ATOM 949 C CA . THR A 1 175 ? 2.657 33.104 15.621 1.00 65.62 662 THR A CA 1
ATOM 950 C C . THR A 1 175 ? 1.843 34.321 16.086 1.00 69.95 662 THR A C 1
ATOM 951 O O . THR A 1 175 ? 1.870 35.383 15.456 1.00 66.18 662 THR A 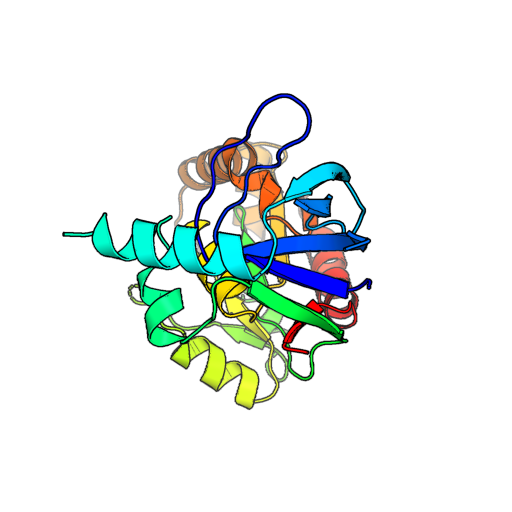O 1
ATOM 955 N N . VAL A 1 176 ? 1.132 34.158 17.201 1.00 68.78 663 VAL A N 1
ATOM 956 C CA . VAL A 1 176 ? 0.239 35.199 17.711 1.00 64.08 663 VAL A CA 1
ATOM 957 C C . VAL A 1 176 ? 0.815 35.919 18.929 1.00 50.65 663 VAL A C 1
ATOM 958 O O . VAL A 1 176 ? 1.550 35.330 19.722 1.00 47.08 663 VAL A O 1
ATOM 962 N N . ILE A 1 185 ? 3.417 33.160 21.523 1.00 43.49 672 ILE A N 1
ATOM 963 C CA . ILE A 1 185 ? 2.631 31.932 21.392 1.00 54.63 672 ILE A CA 1
ATOM 964 C C . ILE A 1 185 ? 2.857 31.237 20.045 1.00 58.80 672 ILE A C 1
ATOM 965 O O . ILE A 1 185 ? 2.523 31.764 18.979 1.00 54.96 672 ILE A O 1
ATOM 967 N N . ILE A 1 186 ? 3.436 30.044 20.115 1.00 62.88 673 ILE A N 1
ATOM 968 C CA . ILE A 1 186 ? 3.685 29.221 18.939 1.00 57.11 673 ILE A CA 1
ATOM 969 C C . ILE A 1 186 ? 3.175 27.808 19.218 1.00 51.10 673 ILE A C 1
ATOM 970 O O . ILE A 1 186 ? 3.370 27.271 20.314 1.00 46.62 673 ILE A O 1
ATOM 975 N N . LYS A 1 187 ? 2.504 27.219 18.233 1.00 48.83 674 LYS A N 1
ATOM 976 C CA . LYS A 1 187 ? 1.968 25.869 18.376 1.00 43.10 674 LYS A CA 1
ATOM 977 C C . LYS A 1 187 ? 2.703 24.888 17.487 1.00 37.54 674 LYS A C 1
ATOM 978 O O . LYS A 1 187 ? 2.980 25.175 16.325 1.00 40.22 674 LYS A O 1
ATOM 984 N N . LEU A 1 188 ? 3.017 23.729 18.049 1.00 35.20 675 LEU A N 1
ATOM 985 C CA . LEU A 1 188 ? 3.644 22.647 17.303 1.00 34.13 675 LEU A CA 1
ATOM 986 C C . LEU A 1 188 ? 2.889 22.285 16.010 1.00 37.49 675 LEU A C 1
ATOM 987 O O . LEU A 1 188 ? 3.509 22.066 14.969 1.00 38.51 675 LEU A O 1
ATOM 992 N N . ASP A 1 189 ? 1.559 22.225 16.070 1.00 36.08 676 ASP A N 1
ATOM 993 C CA . ASP A 1 189 ? 0.776 21.858 14.893 1.00 33.25 676 ASP A CA 1
ATOM 994 C C . ASP A 1 189 ? 1.061 22.786 13.731 1.00 36.47 676 ASP A C 1
ATOM 995 O O . ASP A 1 189 ? 1.017 22.373 12.568 1.00 35.26 676 ASP A O 1
ATOM 1000 N N . THR A 1 190 ? 1.338 24.047 14.040 1.00 36.23 677 THR A N 1
ATOM 1001 C CA . THR A 1 190 ? 1.639 25.008 12.992 1.00 36.80 677 THR A CA 1
ATOM 1002 C C . THR A 1 190 ? 2.845 24.521 12.211 1.00 40.45 677 THR A C 1
ATOM 1003 O O . THR A 1 190 ? 2.826 24.498 10.975 1.00 39.54 677 THR A O 1
ATOM 1007 N N . VAL A 1 191 ? 3.881 24.116 12.944 1.00 37.42 678 VAL A N 1
ATOM 1008 C CA . VAL A 1 191 ? 5.122 23.636 12.346 1.00 36.45 678 VAL A CA 1
ATOM 1009 C C . VAL A 1 191 ? 4.887 22.328 11.599 1.00 38.32 678 VAL A C 1
ATOM 1010 O O . VAL A 1 191 ? 5.335 22.165 10.465 1.00 37.45 678 VAL A O 1
ATOM 1014 N N . ARG A 1 192 ? 4.171 21.405 12.235 1.00 36.82 679 ARG A N 1
ATOM 1015 C CA . ARG A 1 192 ? 3.834 20.128 11.610 1.00 37.92 679 ARG A CA 1
ATOM 1016 C C . ARG A 1 192 ? 3.124 20.303 10.260 1.00 39.33 679 ARG A C 1
ATOM 1017 O O . ARG A 1 192 ? 3.448 19.631 9.284 1.00 34.96 679 ARG A O 1
ATOM 1025 N N . VAL A 1 193 ? 2.141 21.193 10.213 1.00 40.89 680 VAL A N 1
ATOM 1026 C CA . VAL A 1 193 ? 1.386 21.407 8.984 1.00 38.42 680 VAL A CA 1
ATOM 1027 C C . VAL A 1 193 ? 2.304 21.859 7.844 1.00 41.94 680 VAL A C 1
ATOM 1028 O O . VAL A 1 193 ? 2.145 21.410 6.704 1.00 42.96 680 VAL A O 1
ATOM 1032 N N . ILE A 1 194 ? 3.275 22.719 8.160 1.00 37.47 681 ILE A N 1
ATOM 1033 C CA . ILE A 1 194 ? 4.209 23.242 7.159 1.00 33.85 681 ILE A CA 1
ATOM 1034 C C . ILE A 1 194 ? 5.208 22.185 6.688 1.00 39.59 681 ILE A C 1
ATOM 1035 O O . ILE A 1 194 ? 5.546 22.122 5.506 1.00 40.09 681 ILE A O 1
ATOM 1040 N N . ALA A 1 195 ? 5.685 21.357 7.611 1.00 36.47 682 ALA A N 1
ATOM 1041 C CA . ALA A 1 195 ? 6.591 20.276 7.247 1.00 35.14 682 ALA A CA 1
ATOM 1042 C C . ALA A 1 195 ? 5.890 19.218 6.383 1.00 42.11 682 ALA A C 1
ATOM 1043 O O . ALA A 1 195 ? 6.538 18.487 5.631 1.00 43.40 682 ALA A O 1
ATOM 1045 N N . GLU A 1 196 ? 4.567 19.144 6.494 1.00 43.11 683 GLU A N 1
ATOM 1046 C CA . GLU A 1 196 ? 3.779 18.197 5.711 1.00 43.23 683 GLU A CA 1
ATOM 1047 C C . GLU A 1 196 ? 3.712 18.620 4.244 1.00 48.76 683 GLU A C 1
ATOM 1048 O O . GLU A 1 196 ? 3.615 17.771 3.355 1.00 49.16 683 GLU A O 1
ATOM 1051 N N . LYS A 1 197 ? 3.748 19.932 4.001 1.00 47.81 684 LYS A N 1
ATOM 1052 C CA . LYS A 1 197 ? 3.827 20.477 2.642 1.00 43.78 684 LYS A CA 1
ATOM 1053 C C . LYS A 1 197 ? 5.239 20.328 2.086 1.00 44.70 684 LYS A C 1
ATOM 1054 O O . LYS A 1 197 ? 5.567 20.899 1.051 1.00 47.16 684 LYS A O 1
ATOM 1060 N N . ASP A 1 198 ? 6.080 19.583 2.792 1.00 46.48 685 ASP A N 1
ATOM 1061 C CA . ASP A 1 198 ? 7.468 19.395 2.389 1.00 46.11 685 ASP A CA 1
ATOM 1062 C C . ASP A 1 198 ? 8.245 20.707 2.304 1.00 44.38 685 ASP A C 1
ATOM 1063 O O . ASP A 1 198 ? 9.031 20.908 1.383 1.00 50.29 685 ASP A O 1
ATOM 1068 N N . LYS A 1 199 ? 8.033 21.594 3.270 1.00 44.17 686 LYS A N 1
ATOM 1069 C CA . LYS A 1 199 ? 8.770 22.850 3.322 1.00 42.70 686 LYS A CA 1
ATOM 1070 C C . LYS A 1 199 ? 9.427 23.048 4.686 1.00 39.43 686 LYS A C 1
ATOM 1071 O O . LYS A 1 199 ? 8.977 22.490 5.681 1.00 40.75 686 LYS A O 1
ATOM 1077 N N . HIS A 1 200 ? 10.491 23.845 4.724 1.00 35.74 687 HIS A N 1
ATOM 1078 C CA . HIS A 1 200 ? 11.083 24.262 5.986 1.00 35.33 687 HIS A CA 1
ATOM 1079 C C . HIS A 1 200 ? 10.182 25.300 6.632 1.00 35.76 687 HIS A C 1
ATOM 1080 O O . HIS A 1 200 ? 9.874 26.323 6.019 1.00 31.70 687 HIS A O 1
ATOM 1087 N N . ALA A 1 201 ? 9.772 25.046 7.871 1.00 34.92 688 ALA A N 1
ATOM 1088 C CA . ALA A 1 201 ? 9.044 26.044 8.638 1.00 30.08 688 ALA A CA 1
ATOM 1089 C C . ALA A 1 201 ? 10.047 27.009 9.251 1.00 33.08 688 ALA A C 1
ATOM 1090 O O . ALA A 1 201 ? 10.942 26.599 9.993 1.00 35.50 688 ALA A O 1
ATOM 1092 N N . LEU A 1 202 ? 9.913 28.290 8.922 1.00 33.44 689 LEU A N 1
ATOM 1093 C CA . LEU A 1 202 ? 10.815 29.311 9.438 1.00 31.27 689 LEU A CA 1
ATOM 1094 C C . LEU A 1 202 ? 10.262 29.859 10.742 1.00 33.26 689 LEU A C 1
ATOM 1095 O O . LEU A 1 202 ? 9.101 30.268 10.803 1.00 34.24 689 LEU A O 1
ATOM 1100 N N . LEU A 1 203 ? 11.095 29.865 11.781 1.00 33.24 690 LEU A N 1
ATOM 1101 C CA . LEU A 1 203 ? 10.664 30.251 13.126 1.00 33.37 690 LEU A CA 1
ATOM 1102 C C . LEU A 1 203 ? 11.465 31.406 13.719 1.00 36.54 690 LEU A C 1
ATOM 1103 O O . LEU A 1 203 ? 12.697 31.435 13.646 1.00 35.28 690 LEU A O 1
ATOM 1108 N N . ASP A 1 204 ? 10.748 32.353 14.314 1.00 38.17 691 ASP A N 1
ATOM 1109 C CA . ASP A 1 204 ? 11.361 33.416 15.089 1.00 36.79 691 ASP A CA 1
ATOM 1110 C C . ASP A 1 204 ? 10.878 33.230 16.508 1.00 41.69 691 ASP A C 1
ATOM 1111 O O . ASP A 1 204 ? 9.778 33.670 16.850 1.00 41.31 691 ASP A O 1
ATOM 1116 N N . VAL A 1 205 ? 11.689 32.568 17.330 1.00 37.51 692 VAL A N 1
ATOM 1117 C CA . VAL A 1 205 ? 11.228 32.128 18.638 1.00 33.02 692 VAL A CA 1
ATOM 1118 C C . VAL A 1 205 ? 12.280 32.258 19.729 1.00 34.84 692 VAL A C 1
ATOM 1119 O O . VAL A 1 205 ? 13.424 32.624 19.475 1.00 40.95 692 VAL A O 1
ATOM 1123 N N . THR A 1 206 ? 11.868 31.948 20.950 1.00 34.56 693 THR A N 1
ATOM 1124 C CA . THR A 1 206 ? 12.727 32.060 22.114 1.00 35.71 693 THR A CA 1
ATOM 1125 C C . THR A 1 206 ? 13.561 30.798 22.288 1.00 39.37 693 THR A C 1
ATOM 1126 O O . THR A 1 206 ? 13.264 29.759 21.693 1.00 37.12 693 THR A O 1
ATOM 1130 N N . PRO A 1 207 ? 14.619 30.886 23.108 1.00 40.58 694 PRO A N 1
ATOM 1131 C CA . PRO A 1 207 ? 15.388 29.705 23.505 1.00 38.08 694 PRO A CA 1
ATOM 1132 C C . PRO A 1 207 ? 14.487 28.611 24.069 1.00 40.96 694 PRO A C 1
ATOM 1133 O O . PRO A 1 207 ? 14.714 27.429 23.795 1.00 39.48 694 PRO A O 1
ATOM 1137 N N . SER A 1 208 ? 13.478 29.002 24.845 1.00 42.21 695 SER A N 1
ATOM 1138 C CA . SER A 1 208 ? 12.546 28.041 25.430 1.00 39.70 695 SER A CA 1
ATOM 1139 C C . SER A 1 208 ? 11.830 27.251 24.349 1.00 40.50 695 SER A C 1
ATOM 1140 O O . SER A 1 208 ? 11.787 26.022 24.398 1.00 40.03 695 SER A O 1
ATOM 1143 N N . ALA A 1 209 ? 11.272 27.959 23.370 1.00 38.45 696 ALA A N 1
ATOM 1144 C CA . ALA A 1 209 ? 10.653 27.306 22.220 1.00 38.48 696 ALA A CA 1
ATOM 1145 C C . ALA A 1 209 ? 11.594 26.285 21.572 1.00 37.26 696 ALA A C 1
ATOM 1146 O O . ALA A 1 209 ? 11.182 25.179 21.204 1.00 35.20 696 ALA A O 1
ATOM 1148 N N . ILE A 1 210 ? 12.860 26.666 21.435 1.00 33.95 697 ILE A N 1
ATOM 1149 C CA . ILE A 1 210 ? 13.849 25.805 20.807 1.00 31.79 697 ILE A CA 1
ATOM 1150 C C . ILE A 1 210 ? 14.067 24.506 21.578 1.00 32.47 697 ILE A C 1
ATOM 1151 O O . ILE A 1 210 ? 14.193 23.445 20.974 1.00 37.21 697 ILE A O 1
ATOM 1156 N N . GLU A 1 211 ? 14.104 24.586 22.904 1.00 34.16 698 GLU A N 1
ATOM 1157 C CA . GLU A 1 211 ? 14.294 23.401 23.741 1.00 34.73 698 GLU A CA 1
ATOM 1158 C C . GLU A 1 211 ? 13.132 22.413 23.612 1.00 32.48 698 GLU A C 1
ATOM 1159 O O . GLU A 1 211 ? 13.329 21.200 23.631 1.00 31.46 698 GLU A O 1
ATOM 1165 N N . ARG A 1 212 ? 11.920 22.939 23.482 1.00 34.30 699 ARG A N 1
ATOM 1166 C CA . ARG A 1 212 ? 10.748 22.099 23.272 1.00 33.14 699 ARG A CA 1
ATOM 1167 C C . ARG A 1 212 ? 10.830 21.360 21.936 1.00 34.66 699 ARG A C 1
ATOM 1168 O O . ARG A 1 212 ? 10.558 20.160 21.864 1.00 36.00 699 ARG A O 1
ATOM 1176 N N . LEU A 1 213 ? 11.206 22.075 20.877 1.00 34.16 700 LEU A N 1
ATOM 1177 C CA . LEU A 1 213 ? 11.313 21.464 19.553 1.00 36.46 700 LEU A CA 1
ATOM 1178 C C . LEU A 1 213 ? 12.415 20.414 19.524 1.00 35.27 700 LEU A C 1
ATOM 1179 O O . LEU A 1 213 ? 12.259 19.346 18.923 1.00 33.70 700 LEU A O 1
ATOM 1184 N N . ASN A 1 214 ? 13.533 20.722 20.168 1.00 30.67 701 ASN A N 1
ATOM 1185 C CA . ASN A 1 214 ? 14.588 19.735 20.316 1.00 31.45 701 ASN A CA 1
ATOM 1186 C C . ASN A 1 214 ? 14.064 18.505 21.047 1.00 35.66 701 ASN A C 1
ATOM 1187 O O . ASN A 1 214 ? 14.423 17.379 20.712 1.00 36.76 701 ASN A O 1
ATOM 1192 N N . TYR A 1 215 ? 13.201 18.726 22.035 1.00 32.80 702 TYR A N 1
ATOM 1193 C CA . TYR A 1 215 ? 12.724 17.643 22.882 1.00 32.83 702 TYR A CA 1
ATOM 1194 C C . TYR A 1 215 ? 11.797 16.678 22.148 1.00 36.17 702 TYR A C 1
ATOM 1195 O O . TYR A 1 215 ? 11.916 15.458 22.298 1.00 35.48 702 TYR A O 1
ATOM 1204 N N . VAL A 1 216 ? 10.871 17.224 21.364 1.00 36.99 703 VAL A N 1
ATOM 1205 C CA . VAL A 1 216 ? 9.980 16.389 20.561 1.00 40.92 703 VAL A CA 1
ATOM 1206 C C . VAL A 1 216 ? 10.664 15.937 19.274 1.00 37.21 703 VAL A C 1
ATOM 1207 O O . VAL A 1 216 ? 10.042 15.310 18.425 1.00 41.22 703 VAL A O 1
ATOM 1211 N N . GLN A 1 217 ? 11.941 16.277 19.132 1.00 34.18 704 GLN A N 1
ATOM 1212 C CA . GLN A 1 217 ? 12.770 15.731 18.059 1.00 38.35 704 GLN A CA 1
ATOM 1213 C C . GLN A 1 217 ? 12.453 16.273 16.660 1.00 41.06 704 GLN A C 1
ATOM 1214 O O . GLN A 1 217 ? 12.633 15.587 15.653 1.00 38.11 704 GLN A O 1
ATOM 1220 N N . TYR A 1 218 ? 11.983 17.515 16.617 1.00 43.31 705 TYR A N 1
ATOM 1221 C CA . TYR A 1 218 ? 11.872 18.258 15.375 1.00 36.01 705 TYR A CA 1
ATOM 1222 C C . TYR A 1 218 ? 13.228 18.861 15.050 1.00 34.38 705 TYR A C 1
ATOM 1223 O O . TYR A 1 218 ? 13.492 19.236 13.913 1.00 37.00 705 TYR A O 1
ATOM 1232 N N . TYR A 1 219 ? 14.077 18.943 16.071 1.00 34.61 706 TYR A N 1
ATOM 1233 C CA . TYR A 1 219 ? 15.460 19.411 15.953 1.00 32.57 706 TYR A CA 1
ATOM 1234 C C . TYR A 1 219 ? 15.666 20.494 14.910 1.00 35.24 706 TYR A C 1
ATOM 1235 O O . TYR A 1 219 ? 16.230 20.234 13.843 1.00 32.49 706 TYR A O 1
ATOM 1244 N N . PRO A 1 220 ? 15.239 21.724 15.230 1.00 35.88 707 PRO A N 1
ATOM 1245 C CA . PRO A 1 220 ? 15.343 22.818 14.264 1.00 30.49 707 PRO A CA 1
ATOM 1246 C C . PRO A 1 220 ? 16.794 23.003 13.871 1.00 32.47 707 PRO A C 1
ATOM 1247 O O . PRO A 1 220 ? 17.684 22.576 14.608 1.00 33.24 707 PRO A O 1
ATOM 1251 N N . ILE A 1 221 ? 17.031 23.615 12.719 1.00 31.81 708 ILE A N 1
ATOM 1252 C CA . ILE A 1 221 ? 18.343 24.159 12.428 1.00 31.68 708 ILE A CA 1
ATOM 1253 C C . ILE A 1 221 ? 18.339 25.559 13.031 1.00 30.56 708 ILE A C 1
ATOM 1254 O O . ILE A 1 221 ? 17.496 26.384 12.685 1.00 32.88 708 ILE A O 1
ATOM 1259 N N . VAL A 1 222 ? 19.248 25.820 13.963 1.00 32.56 709 VAL A N 1
ATOM 1260 C CA . VAL A 1 222 ? 19.260 27.114 14.647 1.00 34.42 709 VAL A CA 1
ATOM 1261 C C . VAL A 1 222 ? 20.442 27.975 14.230 1.00 31.98 709 VAL A C 1
ATOM 1262 O O . VAL A 1 222 ? 21.592 27.615 14.462 1.00 34.56 709 VAL A O 1
ATOM 1266 N N . VAL A 1 223 ? 20.148 29.119 13.621 1.00 30.21 710 VAL A N 1
ATOM 1267 C CA . VAL A 1 223 ? 21.189 29.986 13.088 1.00 33.86 710 VAL A CA 1
ATOM 1268 C C . VAL A 1 223 ? 21.179 31.354 13.750 1.00 33.16 710 VAL A C 1
ATOM 1269 O O . VAL A 1 223 ? 20.167 32.048 13.732 1.00 35.21 710 VAL A O 1
ATOM 1273 N N . PHE A 1 224 ? 22.312 31.738 14.328 1.00 36.42 711 PHE A N 1
ATOM 1274 C CA . PHE A 1 224 ? 22.427 33.015 15.026 1.00 36.99 711 PHE A CA 1
ATOM 1275 C C . PHE A 1 224 ? 23.342 33.968 14.261 1.00 38.60 711 PHE A C 1
ATOM 1276 O O . PHE A 1 224 ? 24.443 33.596 13.855 1.00 37.61 711 PHE A O 1
ATOM 1284 N N . PHE A 1 225 ? 22.873 35.196 14.065 1.00 39.44 712 PHE A N 1
ATOM 1285 C CA . PHE A 1 225 ? 23.622 36.201 13.317 1.00 40.44 712 PHE A CA 1
ATOM 1286 C C . PHE A 1 225 ? 24.285 37.213 14.243 1.00 41.99 712 PHE A C 1
ATOM 1287 O O . PHE A 1 225 ? 23.613 37.865 15.043 1.00 39.48 712 PHE A O 1
ATOM 1295 N N . ILE A 1 226 ? 25.602 37.348 14.119 1.00 41.09 713 ILE A N 1
ATOM 1296 C CA . ILE A 1 226 ? 26.369 38.215 15.003 1.00 41.12 713 ILE A CA 1
ATOM 1297 C C . ILE A 1 226 ? 26.615 39.574 14.367 1.00 44.23 713 ILE A C 1
ATOM 1298 O O . ILE A 1 226 ? 27.260 39.663 13.321 1.00 49.30 713 ILE A O 1
ATOM 1303 N N . PRO A 1 227 ? 26.109 40.641 15.006 1.00 45.31 714 PRO A N 1
ATOM 1304 C CA . PRO A 1 227 ? 26.277 42.021 14.544 1.00 48.22 714 PRO A CA 1
ATOM 1305 C C . PRO A 1 227 ? 27.651 42.576 14.899 1.00 50.94 714 PRO A C 1
ATOM 1306 O O . PRO A 1 227 ? 28.114 42.368 16.018 1.00 49.93 714 PRO A O 1
ATOM 1310 N N . GLU A 1 228 ? 28.287 43.264 13.954 1.00 55.97 715 GLU A N 1
ATOM 1311 C CA . GLU A 1 228 ? 29.518 43.997 14.227 1.00 56.62 715 GLU A CA 1
ATOM 1312 C C . GLU A 1 228 ? 29.289 45.010 15.335 1.00 61.29 715 GLU A C 1
ATOM 1313 O O . GLU A 1 228 ? 29.912 44.941 16.398 1.00 65.56 715 GLU A O 1
ATOM 1319 N N . SER A 1 229 ? 28.389 45.953 15.073 1.00 57.10 716 SER A N 1
ATOM 1320 C CA . SER A 1 229 ? 28.141 47.066 15.980 1.00 58.22 716 SER A CA 1
ATOM 1321 C C . SER A 1 229 ? 26.745 47.633 15.775 1.00 58.79 716 SER A C 1
ATOM 1322 O O . SER A 1 229 ? 26.082 47.326 14.784 1.00 59.92 716 SER A O 1
ATOM 1325 N N . ARG A 1 230 ? 26.306 48.468 16.713 1.00 56.33 717 ARG A N 1
ATOM 1326 C CA . ARG A 1 230 ? 25.001 49.112 16.617 1.00 55.47 717 ARG A CA 1
ATOM 1327 C C . ARG A 1 230 ? 24.875 49.957 15.345 1.00 62.99 717 ARG A C 1
ATOM 1328 O O . ARG A 1 230 ? 23.860 49.893 14.646 1.00 63.48 717 ARG A O 1
ATOM 1336 N N . PRO A 1 231 ? 25.906 50.754 15.034 1.00 64.47 718 PRO A N 1
ATOM 1337 C CA . PRO A 1 231 ? 25.867 51.456 13.748 1.00 60.32 718 PRO A CA 1
ATOM 1338 C C . PRO A 1 231 ? 25.785 50.471 12.584 1.00 57.27 718 PRO A C 1
ATOM 1339 O O . PRO A 1 231 ? 24.873 50.575 11.764 1.00 58.49 718 PRO A O 1
ATOM 1343 N N . ALA A 1 232 ? 26.724 49.528 12.524 1.00 58.57 719 ALA A N 1
ATOM 1344 C CA . ALA A 1 232 ? 26.803 48.578 11.412 1.00 54.70 719 ALA A CA 1
ATOM 1345 C C . ALA A 1 232 ? 25.481 47.850 11.185 1.00 53.16 719 ALA A C 1
ATOM 1346 O O . ALA A 1 232 ? 25.136 47.510 10.053 1.00 46.59 719 ALA A O 1
ATOM 1348 N N . LEU A 1 233 ? 24.747 47.623 12.270 1.00 51.96 720 LEU A N 1
ATOM 1349 C CA . LEU A 1 233 ? 23.462 46.943 12.210 1.00 50.78 720 LEU A CA 1
ATOM 1350 C C . LEU A 1 233 ? 22.355 47.878 11.726 1.00 55.00 720 LEU A C 1
ATOM 1351 O O . LEU A 1 233 ? 21.450 47.464 10.994 1.00 51.70 720 LEU A O 1
ATOM 1356 N N . LYS A 1 234 ? 22.424 49.139 12.145 1.00 58.44 721 LYS A N 1
ATOM 1357 C CA . LYS A 1 234 ? 21.456 50.140 11.712 1.00 56.28 721 LYS A CA 1
ATOM 1358 C C . LYS A 1 234 ? 21.591 50.358 10.214 1.00 50.99 721 LYS A C 1
ATOM 1359 O O . LYS A 1 234 ? 20.596 50.508 9.504 1.00 52.07 721 LYS A O 1
ATOM 1365 N N . ALA A 1 235 ? 22.832 50.367 9.741 1.00 48.92 722 ALA A N 1
ATOM 1366 C CA . ALA A 1 235 ? 23.110 50.508 8.321 1.00 49.24 722 ALA A CA 1
ATOM 1367 C C . ALA A 1 235 ? 22.484 49.353 7.562 1.00 49.91 722 ALA A C 1
ATOM 1368 O O . ALA A 1 235 ? 21.657 49.554 6.673 1.00 55.13 722 ALA A O 1
ATOM 1370 N N . LEU A 1 236 ? 22.885 48.140 7.925 1.00 51.63 723 LEU A N 1
ATOM 1371 C CA . LEU A 1 236 ? 22.349 46.923 7.321 1.00 50.93 723 LEU A CA 1
ATOM 1372 C C . LEU A 1 236 ? 20.819 46.920 7.261 1.00 47.60 723 LEU A C 1
ATOM 1373 O O . LEU A 1 236 ? 20.228 46.596 6.233 1.00 43.10 723 LEU A O 1
ATOM 1378 N N . ARG A 1 237 ? 20.181 47.276 8.370 1.00 49.76 724 ARG A N 1
ATOM 1379 C CA . ARG A 1 237 ? 18.725 47.249 8.429 1.00 47.56 724 ARG A CA 1
ATOM 1380 C C . ARG A 1 237 ? 18.108 48.309 7.526 1.00 49.25 724 ARG A C 1
ATOM 1381 O O . ARG A 1 237 ? 17.132 48.040 6.831 1.00 50.07 724 ARG A O 1
ATOM 1389 N N . GLN A 1 238 ? 18.688 49.505 7.524 1.00 51.98 725 GLN A N 1
ATOM 1390 C CA . GLN A 1 238 ? 18.171 50.602 6.714 1.00 48.43 725 GLN A CA 1
ATOM 1391 C C . GLN A 1 238 ? 18.212 50.237 5.238 1.00 49.78 725 GLN A C 1
ATOM 1392 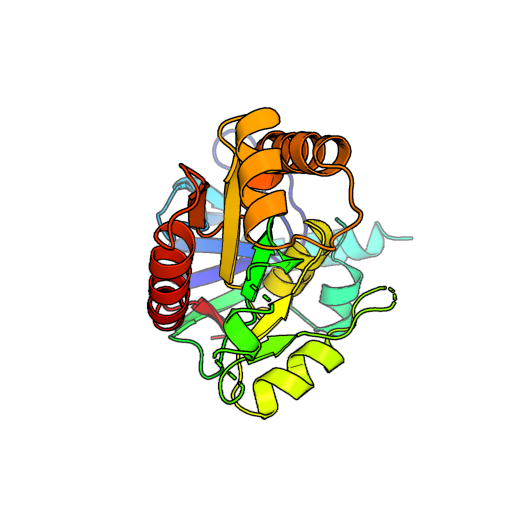O O . GLN A 1 238 ? 17.364 50.665 4.456 1.00 54.09 725 GLN A O 1
ATOM 1398 N N . TRP A 1 239 ? 19.205 49.434 4.870 1.00 48.58 726 TRP A N 1
ATOM 1399 C CA . TRP A 1 239 ? 19.428 49.033 3.484 1.00 43.16 726 TRP A CA 1
ATOM 1400 C C . TRP A 1 239 ? 18.529 47.868 3.065 1.00 42.72 726 TRP A C 1
ATOM 1401 O O . TRP A 1 239 ? 18.004 47.860 1.953 1.00 43.19 726 TRP A O 1
ATOM 1412 N N . LEU A 1 240 ? 18.327 46.906 3.965 1.00 46.21 727 LEU A N 1
ATOM 1413 C CA . LEU A 1 240 ? 17.541 45.707 3.653 1.00 44.39 727 LEU A CA 1
ATOM 1414 C C . LEU A 1 240 ? 16.101 45.751 4.170 1.00 43.80 727 LEU A C 1
ATOM 1415 O O . LEU A 1 240 ? 15.236 45.035 3.667 1.00 43.59 727 LEU A O 1
ATOM 1420 N N . ALA A 1 241 ? 15.848 46.591 5.168 1.00 43.85 728 ALA A N 1
ATOM 1421 C CA . ALA A 1 241 ? 14.496 46.787 5.691 1.00 44.56 728 ALA A CA 1
ATOM 1422 C C . ALA A 1 241 ? 14.203 48.274 5.845 1.00 48.77 728 ALA A C 1
ATOM 1423 O O . ALA A 1 241 ? 13.963 48.751 6.958 1.00 47.70 728 ALA A O 1
ATOM 1425 N N . PRO A 1 242 ? 14.198 49.006 4.720 1.00 47.66 729 PRO A N 1
ATOM 1426 C CA . PRO A 1 242 ? 14.121 50.470 4.708 1.00 45.28 729 PRO A CA 1
ATOM 1427 C C . PRO A 1 242 ? 12.942 50.984 5.528 1.00 52.08 729 PRO A C 1
ATOM 1428 O O . PRO A 1 242 ? 13.105 51.879 6.361 1.00 54.95 729 PRO A O 1
ATOM 1432 N N . ALA A 1 243 ? 11.768 50.408 5.300 1.00 50.77 730 ALA A N 1
ATOM 1433 C CA . ALA A 1 243 ? 10.549 50.881 5.943 1.00 51.54 730 ALA A CA 1
ATOM 1434 C C . ALA A 1 243 ? 10.335 50.293 7.336 1.00 53.54 730 ALA A C 1
ATOM 1435 O O . ALA A 1 243 ? 9.316 50.558 7.974 1.00 53.53 730 ALA A O 1
ATOM 1437 N N . SER A 1 244 ? 11.288 49.496 7.810 1.00 53.76 731 SER A N 1
ATOM 1438 C CA . SER A 1 244 ? 11.122 48.827 9.098 1.00 54.45 731 SER A CA 1
ATOM 1439 C C . SER A 1 244 ? 11.231 49.797 10.272 1.00 58.17 731 SER A C 1
ATOM 1440 O O . SER A 1 244 ? 12.160 50.605 10.345 1.00 53.82 731 SER A O 1
ATOM 1443 N N . ARG A 1 245 ? 10.274 49.707 11.188 1.00 61.32 732 ARG A N 1
ATOM 1444 C CA . ARG A 1 245 ? 10.261 50.556 12.371 1.00 63.12 732 ARG A CA 1
ATOM 1445 C C . ARG A 1 245 ? 10.548 49.728 13.620 1.00 63.42 732 ARG A C 1
ATOM 1446 O O . ARG A 1 245 ? 9.631 49.373 14.367 1.00 65.41 732 ARG A O 1
ATOM 1448 N N . ARG A 1 246 ? 11.822 49.414 13.838 1.00 62.45 733 ARG A N 1
ATOM 1449 C CA . ARG A 1 246 ? 12.224 48.618 14.999 1.00 62.97 733 ARG A CA 1
ATOM 1450 C C . ARG A 1 246 ? 13.592 49.031 15.544 1.00 59.58 733 ARG A C 1
ATOM 1451 O O . ARG A 1 246 ? 14.500 49.379 14.786 1.00 53.88 733 ARG A O 1
ATOM 1459 N N . SER A 1 247 ? 13.726 48.998 16.866 1.00 55.22 734 SER A N 1
ATOM 1460 C CA . SER A 1 247 ? 14.932 49.489 17.520 1.00 57.46 734 SER A CA 1
ATOM 1461 C C . SER A 1 247 ? 16.179 48.726 17.092 1.00 58.19 734 SER A C 1
ATOM 1462 O O . SER A 1 247 ? 16.321 47.531 17.361 1.00 56.10 734 SER A O 1
ATOM 1464 N N . THR A 1 248 ? 17.079 49.426 16.412 1.00 60.61 735 THR A N 1
ATOM 1465 C CA . THR A 1 248 ? 18.412 48.903 16.167 1.00 56.91 735 THR A CA 1
ATOM 1466 C C . THR A 1 248 ? 19.063 48.683 17.523 1.00 59.69 735 THR A C 1
ATOM 1467 O O . THR A 1 248 ? 20.035 47.942 17.660 1.00 63.49 735 THR A O 1
ATOM 1471 N N . ARG A 1 249 ? 18.490 49.327 18.532 1.00 65.92 736 ARG A N 1
ATOM 1472 C CA . ARG A 1 249 ? 19.028 49.306 19.880 1.00 63.82 736 ARG A CA 1
ATOM 1473 C C . ARG A 1 249 ? 18.526 48.078 20.639 1.00 58.48 736 ARG A C 1
ATOM 1474 O O . ARG A 1 249 ? 19.321 47.299 21.162 1.00 56.78 736 ARG A O 1
ATOM 1482 N N . ARG A 1 250 ? 17.208 47.903 20.688 1.00 56.92 737 ARG A N 1
ATOM 1483 C CA . ARG A 1 250 ? 16.620 46.736 21.347 1.00 54.21 737 ARG A CA 1
ATOM 1484 C C . ARG A 1 250 ? 17.098 45.431 20.703 1.00 59.54 737 ARG A C 1
ATOM 1485 O O . ARG A 1 250 ? 17.265 44.412 21.382 1.00 57.66 737 ARG A O 1
ATOM 1487 N N . LEU A 1 251 ? 17.320 45.470 19.391 1.00 57.77 738 LEU A N 1
ATOM 1488 C CA . LEU A 1 251 ? 17.735 44.286 18.650 1.00 54.65 738 LEU A CA 1
ATOM 1489 C C . LEU A 1 251 ? 19.195 43.918 18.895 1.00 51.56 738 LEU A C 1
ATOM 1490 O O . LEU A 1 251 ? 19.531 42.737 19.000 1.00 53.20 738 LEU A O 1
ATOM 1495 N N . TYR A 1 252 ? 20.064 44.918 18.978 1.00 49.75 739 TYR A N 1
ATOM 1496 C CA . TYR A 1 252 ? 21.472 44.643 19.246 1.00 52.62 739 TYR A CA 1
ATOM 1497 C C . TYR A 1 252 ? 21.650 44.022 20.633 1.00 51.46 739 TYR A C 1
ATOM 1498 O O . TYR A 1 252 ? 22.308 42.996 20.789 1.00 51.23 739 TYR A O 1
ATOM 1507 N N . ALA A 1 253 ? 21.055 44.647 21.640 1.00 50.31 740 ALA A N 1
ATOM 1508 C CA . ALA A 1 253 ? 21.143 44.131 22.994 1.00 50.74 740 ALA A CA 1
ATOM 1509 C C . ALA A 1 253 ? 20.548 42.727 23.098 1.00 54.92 740 ALA A C 1
ATOM 1510 O O . ALA A 1 253 ? 21.063 41.885 23.839 1.00 59.87 740 ALA A O 1
ATOM 1512 N N . GLN A 1 254 ? 19.468 42.471 22.362 1.00 53.31 741 GLN A N 1
ATOM 1513 C CA . GLN A 1 254 ? 18.853 41.144 22.365 1.00 48.05 741 GLN A CA 1
ATOM 1514 C C . GLN A 1 254 ? 19.840 40.086 21.866 1.00 49.23 741 GLN A C 1
ATOM 1515 O O . GLN A 1 254 ? 19.962 39.015 22.456 1.00 49.06 741 GLN A O 1
ATOM 1517 N N . ALA A 1 255 ? 20.551 40.392 20.786 1.00 46.18 742 ALA A N 1
ATOM 1518 C CA . ALA A 1 255 ? 21.546 39.470 20.252 1.00 44.24 742 ALA A CA 1
ATOM 1519 C C . ALA A 1 255 ? 22.652 39.206 21.268 1.00 46.24 742 ALA A C 1
ATOM 1520 O O . ALA A 1 255 ? 23.135 38.078 21.394 1.00 45.62 742 ALA A O 1
ATOM 1522 N N . GLN A 1 256 ? 23.055 40.249 21.989 1.00 47.12 743 GLN A N 1
ATOM 1523 C CA . GLN A 1 256 ? 24.057 40.106 23.040 1.00 46.37 743 GLN A CA 1
ATOM 1524 C C . GLN A 1 256 ? 23.571 39.157 24.131 1.00 47.88 743 GLN A C 1
ATOM 1525 O O . GLN A 1 256 ? 24.330 38.319 24.627 1.00 44.31 743 GLN A O 1
ATOM 1531 N N . LYS A 1 257 ? 22.299 39.292 24.496 1.00 47.76 744 LYS A N 1
ATOM 1532 C CA . LYS A 1 257 ? 21.690 38.444 25.515 1.00 45.22 744 LYS A CA 1
ATOM 1533 C C . LYS A 1 257 ? 21.643 36.988 25.069 1.00 47.03 744 LYS A C 1
ATOM 1534 O O . LYS A 1 257 ? 21.954 36.089 25.847 1.00 53.82 744 LYS A O 1
ATOM 1537 N N . LEU A 1 258 ? 21.256 36.760 23.815 1.00 48.25 745 LEU A N 1
ATOM 1538 C CA . LEU A 1 258 ? 21.206 35.413 23.250 1.00 44.00 745 LEU A CA 1
ATOM 1539 C C . LEU A 1 258 ? 22.585 34.762 23.199 1.00 43.84 745 LEU A C 1
ATOM 1540 O O . LEU A 1 258 ? 22.739 33.591 23.542 1.00 42.91 745 LEU A O 1
ATOM 1545 N N . ARG A 1 259 ? 23.583 35.521 22.758 1.00 44.58 746 ARG A N 1
ATOM 1546 C CA . ARG A 1 259 ? 24.942 34.995 22.647 1.00 49.73 746 ARG A CA 1
ATOM 1547 C C . ARG A 1 259 ? 25.521 34.638 24.016 1.00 51.15 746 ARG A C 1
ATOM 1548 O O . ARG A 1 259 ? 26.197 33.623 24.172 1.00 51.23 746 ARG A O 1
ATOM 1556 N N . LYS A 1 260 ? 25.250 35.483 25.004 1.00 49.59 747 LYS A N 1
ATOM 1557 C CA . LYS A 1 260 ? 25.752 35.273 26.354 1.00 49.96 747 LYS A CA 1
ATOM 1558 C C . LYS A 1 260 ? 25.237 33.955 26.922 1.00 53.62 747 LYS A C 1
ATOM 1559 O O . LYS A 1 260 ? 26.019 33.086 27.313 1.00 52.38 747 LYS A O 1
ATOM 1562 N N . HIS A 1 261 ? 23.915 33.803 26.934 1.00 51.18 748 HIS A N 1
ATOM 1563 C CA . HIS A 1 261 ? 23.269 32.729 27.679 1.00 49.48 748 HIS A CA 1
ATOM 1564 C C . HIS A 1 261 ? 22.688 31.580 26.845 1.00 49.15 748 HIS A C 1
ATOM 1565 O O . HIS A 1 261 ? 22.280 30.561 27.401 1.00 48.10 748 HIS A O 1
ATOM 1572 N N . SER A 1 262 ? 22.651 31.726 25.524 1.00 48.19 749 SER A N 1
ATOM 1573 C CA . SER A 1 262 ? 21.962 30.734 24.698 1.00 41.42 749 SER A CA 1
ATOM 1574 C C . SER A 1 262 ? 22.841 30.039 23.657 1.00 39.75 749 SER A C 1
ATOM 1575 O O . SER A 1 262 ? 22.373 29.151 22.950 1.00 37.51 749 SER A O 1
ATOM 1578 N N . SER A 1 263 ? 24.109 30.436 23.582 1.00 42.83 750 SER A N 1
ATOM 1579 C CA . SER A 1 263 ? 25.086 29.801 22.693 1.00 38.74 750 SER A CA 1
ATOM 1580 C C . SER A 1 263 ? 24.841 28.313 22.481 1.00 40.37 750 SER A C 1
ATOM 1581 O O . SER A 1 263 ? 24.907 27.821 21.352 1.00 41.91 750 SER A O 1
ATOM 1584 N N . HIS A 1 264 ? 24.579 27.598 23.571 1.00 38.11 751 HIS A N 1
ATOM 1585 C CA . HIS A 1 264 ? 24.541 26.140 23.535 1.00 39.80 751 HIS A CA 1
ATOM 1586 C C . HIS A 1 264 ? 23.478 25.594 22.581 1.00 38.83 751 HIS A C 1
ATOM 1587 O O . HIS A 1 264 ? 23.553 24.449 22.147 1.00 40.74 751 HIS A O 1
ATOM 1594 N N . LEU A 1 265 ? 22.499 26.427 22.249 1.00 40.02 752 LEU A N 1
ATOM 1595 C CA . LEU A 1 265 ? 21.390 26.017 21.396 1.00 38.98 752 LEU A CA 1
ATOM 1596 C C . LEU A 1 265 ? 21.622 26.297 19.908 1.00 36.74 752 LEU A C 1
ATOM 1597 O O . LEU A 1 265 ? 20.796 25.936 19.075 1.00 37.32 752 LEU A O 1
ATOM 1602 N N . PHE A 1 266 ? 22.736 26.944 19.578 1.00 37.61 753 PHE A N 1
ATOM 1603 C CA . PHE A 1 266 ? 23.025 27.298 18.190 1.00 35.26 753 PHE A CA 1
ATOM 1604 C C . PHE A 1 266 ? 23.589 26.107 17.434 1.00 36.36 753 PHE A C 1
ATOM 1605 O O . PHE A 1 266 ? 24.463 25.402 17.943 1.00 39.64 753 PHE A O 1
ATOM 1613 N N . THR A 1 267 ? 23.105 25.888 16.214 1.00 37.76 754 THR A N 1
ATOM 1614 C CA . THR A 1 267 ? 23.731 24.904 15.334 1.00 36.35 754 THR A CA 1
ATOM 1615 C C . THR A 1 267 ? 24.602 25.603 14.301 1.00 32.57 754 THR A C 1
ATOM 1616 O O . THR A 1 267 ? 25.374 24.952 13.602 1.00 35.32 754 THR A O 1
ATOM 1620 N N . ALA A 1 268 ? 24.477 26.927 14.217 1.00 30.70 755 ALA A N 1
ATOM 1621 C CA . ALA A 1 268 ? 25.376 27.741 13.396 1.00 30.10 755 ALA A CA 1
ATOM 1622 C C . ALA A 1 268 ? 25.344 29.209 13.792 1.00 33.43 755 ALA A C 1
ATOM 1623 O O . ALA A 1 268 ? 24.315 29.729 14.216 1.00 32.69 755 ALA A O 1
ATOM 1625 N N . THR A 1 269 ? 26.484 29.873 13.659 1.00 36.26 756 THR A N 1
ATOM 1626 C CA . THR A 1 269 ? 26.539 31.320 13.804 1.00 40.18 756 THR A CA 1
ATOM 1627 C C . THR A 1 269 ? 27.101 31.887 12.507 1.00 38.34 756 THR A C 1
ATOM 1628 O O . THR A 1 269 ? 27.890 31.234 11.835 1.00 36.89 756 THR A O 1
ATOM 1632 N N . ILE A 1 270 ? 26.682 33.095 12.154 1.00 40.49 757 ILE A N 1
ATOM 1633 C CA . ILE A 1 270 ? 27.137 33.736 10.928 1.00 43.36 757 ILE A CA 1
ATOM 1634 C C . ILE A 1 270 ? 27.373 35.208 11.195 1.00 40.58 757 ILE A C 1
ATOM 1635 O O . ILE A 1 270 ? 26.479 35.901 11.673 1.00 44.66 757 ILE A O 1
ATOM 1640 N N . PRO A 1 271 ? 28.583 35.690 10.893 1.00 43.74 758 PRO A N 1
ATOM 1641 C CA . PRO A 1 271 ? 28.959 37.085 11.132 1.00 47.67 758 PRO A CA 1
ATOM 1642 C C . PRO A 1 271 ? 28.292 38.025 10.138 1.00 49.04 758 PRO A C 1
ATOM 1643 O O . PRO A 1 271 ? 28.433 37.840 8.926 1.00 46.74 758 PRO A O 1
ATOM 1647 N N . LEU A 1 272 ? 27.561 39.012 10.648 1.00 50.41 759 LEU A N 1
ATOM 1648 C CA . LEU A 1 272 ? 27.079 40.102 9.816 1.00 49.96 759 LEU A CA 1
ATOM 1649 C C . LEU A 1 272 ? 28.246 41.069 9.657 1.00 62.33 759 LEU A C 1
ATOM 1650 O O . LEU A 1 272 ? 28.626 41.763 10.608 1.00 66.04 759 LEU A O 1
ATOM 1655 N N . ASN A 1 273 ? 28.831 41.100 8.466 1.00 60.28 760 ASN A N 1
ATOM 1656 C CA . ASN A 1 273 ? 30.022 41.908 8.242 1.00 64.49 760 ASN A CA 1
ATOM 1657 C C . ASN A 1 273 ? 29.876 42.826 7.036 1.00 66.13 760 ASN A C 1
ATOM 1658 O O . ASN A 1 273 ? 30.691 42.782 6.112 1.00 65.22 760 ASN A O 1
ATOM 1660 N N . GLY A 1 274 ? 28.834 43.652 7.046 1.00 59.04 761 GLY A N 1
ATOM 1661 C CA . GLY A 1 274 ? 28.589 44.570 5.948 1.00 53.59 761 GLY A CA 1
ATOM 1662 C C . GLY A 1 274 ? 27.162 44.557 5.436 1.00 48.02 761 GLY A C 1
ATOM 1663 O O . GLY A 1 274 ? 26.240 44.175 6.152 1.00 51.19 761 GLY A O 1
ATOM 1664 N N . THR A 1 275 ? 26.983 44.977 4.187 1.00 49.30 762 THR A N 1
ATOM 1665 C CA . THR A 1 275 ? 25.653 45.117 3.602 1.00 44.28 762 THR A CA 1
ATOM 1666 C C . THR A 1 275 ? 25.505 44.272 2.342 1.00 46.65 762 THR A C 1
ATOM 1667 O O . THR A 1 275 ? 24.550 44.441 1.575 1.00 46.12 762 THR A O 1
ATOM 1671 N N . SER A 1 276 ? 26.453 43.364 2.127 1.00 47.14 763 SER A N 1
ATOM 1672 C CA . SER A 1 276 ? 26.404 42.482 0.965 1.00 45.13 763 SER A CA 1
ATOM 1673 C C . SER A 1 276 ? 25.645 41.193 1.270 1.00 46.43 763 SER A C 1
ATOM 1674 O O . SER A 1 276 ? 25.369 40.878 2.434 1.00 45.76 763 SER A O 1
ATOM 1677 N N . ASP A 1 277 ? 25.328 40.447 0.213 1.00 43.78 764 ASP A N 1
ATOM 1678 C CA . ASP A 1 277 ? 24.507 39.241 0.312 1.00 42.25 764 ASP A CA 1
ATOM 1679 C C . ASP A 1 277 ? 25.242 38.043 0.918 1.00 43.18 764 ASP A C 1
ATOM 1680 O O . ASP A 1 277 ? 24.736 36.925 0.897 1.00 46.43 764 ASP A O 1
ATOM 1685 N N . THR A 1 278 ? 26.430 38.271 1.459 1.00 42.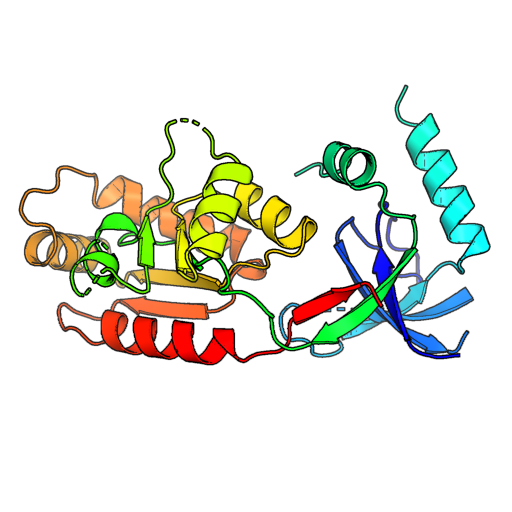82 765 THR A N 1
ATOM 1686 C CA . THR A 1 278 ? 27.260 37.163 1.912 1.00 44.68 765 THR A CA 1
ATOM 1687 C C . THR A 1 278 ? 26.614 36.338 3.035 1.00 44.09 765 THR A C 1
ATOM 1688 O O . THR A 1 278 ? 26.501 35.116 2.916 1.00 43.02 765 THR A O 1
ATOM 1692 N N . TRP A 1 279 ? 26.176 36.992 4.108 1.00 40.16 766 TRP A N 1
ATOM 1693 C CA . TRP A 1 279 ? 25.559 36.270 5.226 1.00 40.34 766 TRP A CA 1
ATOM 1694 C C . TRP A 1 279 ? 24.328 35.488 4.784 1.00 40.18 766 TRP A C 1
ATOM 1695 O O . TRP A 1 279 ? 24.039 34.416 5.313 1.00 38.45 766 TRP A O 1
ATOM 1706 N N . TYR A 1 280 ? 23.608 36.039 3.813 1.00 39.62 767 TYR A N 1
ATOM 1707 C CA . TYR A 1 280 ? 22.424 35.398 3.268 1.00 37.36 767 TYR A CA 1
ATOM 1708 C C . TYR A 1 280 ? 22.808 34.173 2.444 1.00 39.75 767 TYR A C 1
ATOM 1709 O O . TYR A 1 280 ? 22.110 33.159 2.465 1.00 37.39 767 TYR A O 1
ATOM 1718 N N . GLN A 1 281 ? 23.919 34.278 1.717 1.00 41.81 768 GLN A N 1
ATOM 1719 C CA . GLN A 1 281 ? 24.450 33.157 0.944 1.00 41.10 768 GLN A CA 1
ATOM 1720 C C . GLN A 1 281 ? 24.853 32.002 1.862 1.00 44.11 768 GLN A C 1
AT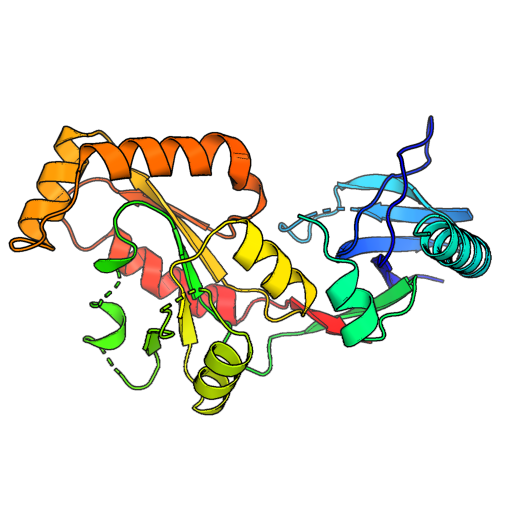OM 1721 O O . GLN A 1 281 ? 24.376 30.872 1.705 1.00 44.48 768 GLN A O 1
ATOM 1727 N N . GLU A 1 282 ? 25.732 32.292 2.818 1.00 44.48 769 GLU A N 1
ATOM 1728 C CA . GLU A 1 282 ? 26.121 31.311 3.825 1.00 41.07 769 GLU A CA 1
ATOM 1729 C C . GLU A 1 282 ? 24.898 30.711 4.509 1.00 40.05 769 GLU A C 1
ATOM 1730 O O . GLU A 1 282 ? 24.847 29.507 4.759 1.00 40.28 769 GLU A O 1
ATOM 1736 N N . LEU A 1 283 ? 23.905 31.545 4.797 1.00 40.13 770 LEU A N 1
ATOM 1737 C CA . LEU A 1 283 ? 22.680 31.046 5.407 1.00 36.24 770 LEU A CA 1
ATOM 1738 C C . LEU A 1 283 ? 22.111 29.915 4.570 1.00 34.07 770 LEU A C 1
ATOM 1739 O O . LEU A 1 283 ? 21.950 28.801 5.057 1.00 35.72 770 LEU A O 1
ATOM 1744 N N . LYS A 1 284 ? 21.828 30.202 3.303 1.00 37.98 771 LYS A N 1
ATOM 1745 C CA . LYS A 1 284 ? 21.167 29.240 2.424 1.00 34.43 771 LYS A CA 1
ATOM 1746 C C . LYS A 1 284 ? 21.942 27.933 2.312 1.00 32.18 771 LYS A C 1
ATOM 1747 O O . LYS A 1 284 ? 21.356 26.855 2.278 1.00 27.56 771 LYS A O 1
ATOM 1753 N N . ALA A 1 285 ? 23.266 28.039 2.265 1.00 33.53 772 ALA A N 1
ATOM 1754 C CA . ALA A 1 285 ? 24.127 26.866 2.177 1.00 29.86 772 ALA A CA 1
ATOM 1755 C C . ALA A 1 285 ? 24.062 26.048 3.471 1.00 36.69 772 ALA A C 1
ATOM 1756 O O . ALA A 1 285 ? 24.050 24.814 3.446 1.00 38.38 772 ALA A O 1
ATOM 1758 N N . ILE A 1 286 ? 24.009 26.745 4.601 1.00 30.75 773 ILE A N 1
ATOM 1759 C CA . ILE A 1 286 ? 23.958 26.091 5.896 1.00 31.24 773 ILE A CA 1
ATOM 1760 C C . ILE A 1 286 ? 22.649 25.329 6.123 1.00 34.14 773 ILE A C 1
ATOM 1761 O O . ILE A 1 286 ? 22.641 24.271 6.752 1.00 36.44 773 ILE A O 1
ATOM 1766 N N . ILE A 1 287 ? 21.543 25.853 5.610 1.00 31.45 774 ILE A N 1
ATOM 1767 C CA . ILE A 1 287 ? 20.269 25.161 5.745 1.00 31.07 774 ILE A CA 1
ATOM 1768 C C . ILE A 1 287 ? 20.254 23.864 4.928 1.00 35.50 774 ILE A C 1
ATOM 1769 O O . ILE A 1 287 ? 19.869 22.809 5.425 1.00 36.37 774 ILE A O 1
ATOM 1774 N N . ARG A 1 288 ? 20.682 23.944 3.672 1.00 35.13 775 ARG A N 1
ATOM 1775 C CA . ARG A 1 288 ? 20.702 22.771 2.802 1.00 38.15 775 ARG A CA 1
ATOM 1776 C C . ARG A 1 288 ? 21.704 21.718 3.264 1.00 37.32 775 ARG A C 1
ATOM 1777 O O . ARG A 1 288 ? 21.540 20.533 2.983 1.00 39.90 775 ARG A O 1
ATOM 1785 N N . GLU A 1 289 ? 22.748 22.151 3.957 1.00 35.41 776 GLU A N 1
ATOM 1786 C CA . GLU A 1 289 ? 23.760 21.224 4.440 1.00 37.15 776 GLU A CA 1
ATOM 1787 C C . GLU A 1 289 ? 23.258 20.474 5.656 1.00 37.02 776 GLU A C 1
ATOM 1788 O O . GLU A 1 289 ? 23.151 19.250 5.648 1.00 37.38 776 GLU A O 1
ATOM 1794 N N . GLN A 1 290 ? 22.946 21.224 6.705 1.00 38.94 777 GLN A N 1
ATOM 1795 C CA . GLN A 1 290 ? 22.528 20.631 7.968 1.00 38.44 777 GLN A CA 1
ATOM 1796 C C . GLN A 1 290 ? 21.246 19.826 7.823 1.00 33.55 777 GLN A C 1
ATOM 1797 O O . GLN A 1 290 ? 20.918 19.024 8.689 1.00 35.15 777 GLN A O 1
ATOM 1803 N N . GLN A 1 291 ? 20.542 20.017 6.712 1.00 34.82 778 GLN A N 1
ATOM 1804 C CA . GLN A 1 291 ? 19.344 19.232 6.419 1.00 34.18 778 GLN A CA 1
ATOM 1805 C C . GLN A 1 291 ? 19.693 17.786 6.082 1.00 35.04 778 GLN A C 1
ATOM 1806 O O . GLN A 1 291 ? 18.846 16.895 6.174 1.00 35.63 778 GLN A O 1
ATOM 1812 N N . THR A 1 292 ? 20.942 17.555 5.688 1.00 34.49 779 THR A N 1
ATOM 1813 C CA . THR A 1 292 ? 21.393 16.208 5.356 1.00 38.04 779 THR A CA 1
ATOM 1814 C C . THR A 1 292 ? 22.062 15.518 6.554 1.00 41.23 779 THR A C 1
ATOM 1815 O O . THR A 1 292 ? 22.258 14.299 6.544 1.00 43.92 779 THR A O 1
ATOM 1819 N N . ARG A 1 293 ? 22.409 16.300 7.576 1.00 37.07 780 ARG A N 1
ATOM 1820 C CA . ARG A 1 293 ? 23.021 15.762 8.790 1.00 38.06 780 ARG A CA 1
ATOM 1821 C C . ARG A 1 293 ? 22.043 14.878 9.538 1.00 37.76 780 ARG A C 1
ATOM 1822 O O . ARG A 1 293 ? 20.863 15.212 9.653 1.00 41.10 780 ARG A O 1
ATOM 1830 N N . PRO A 1 294 ? 22.533 13.747 10.062 1.00 40.35 781 PRO A N 1
ATOM 1831 C CA . PRO A 1 294 ? 21.724 12.783 10.816 1.00 41.46 781 PRO A CA 1
ATOM 1832 C C . PRO A 1 294 ? 21.329 13.305 12.200 1.00 41.01 781 PRO A C 1
ATOM 1833 O O . PRO A 1 294 ? 22.165 13.821 12.941 1.00 44.25 781 PRO A O 1
ATOM 1837 N N . ILE A 1 295 ? 20.057 13.161 12.542 1.00 37.48 782 ILE A N 1
ATOM 1838 C CA . ILE A 1 295 ? 19.565 13.571 13.845 1.00 36.36 782 ILE A CA 1
ATOM 1839 C C . ILE A 1 295 ? 19.155 12.356 14.683 1.00 37.67 782 ILE A C 1
ATOM 1840 O O . ILE A 1 295 ? 18.990 11.251 14.155 1.00 34.40 782 ILE A O 1
ATOM 1845 N N . TRP A 1 296 ? 18.989 12.567 15.988 1.00 35.97 783 TRP A N 1
ATOM 1846 C CA . TRP A 1 296 ? 18.559 11.501 16.883 1.00 32.63 783 TRP A CA 1
ATOM 1847 C C . TRP A 1 296 ? 17.129 11.129 16.563 1.00 34.63 783 TRP A C 1
ATOM 1848 O O . TRP A 1 296 ? 16.338 11.981 16.155 1.00 37.12 783 TRP A O 1
ATOM 1859 N N . THR A 1 297 ? 16.799 9.857 16.764 1.00 33.69 784 THR A N 1
ATOM 1860 C CA . THR A 1 297 ? 15.460 9.347 16.491 1.00 34.14 784 THR A CA 1
ATOM 1861 C C . THR A 1 297 ? 15.261 8.007 17.208 1.00 31.25 784 THR A C 1
ATOM 1862 O O . THR A 1 297 ? 16.209 7.244 17.384 1.00 30.68 784 THR A O 1
ATOM 1866 N N . ALA A 1 298 ? 14.034 7.728 17.628 1.00 29.55 785 ALA A N 1
ATOM 1867 C CA . ALA A 1 298 ? 13.751 6.518 18.399 1.00 33.81 785 ALA A CA 1
ATOM 1868 C C . ALA A 1 298 ? 14.160 5.229 17.685 1.00 33.59 785 ALA A C 1
ATOM 1869 O O . ALA A 1 298 ? 13.788 5.001 16.535 1.00 36.08 785 ALA A O 1
ATOM 1871 N N . GLU A 1 299 ? 14.923 4.392 18.383 1.00 33.09 786 GLU A N 1
ATOM 1872 C CA . GLU A 1 299 ? 15.355 3.105 17.851 1.00 32.04 786 GLU A CA 1
ATOM 1873 C C . GLU A 1 299 ? 14.295 2.042 18.098 1.00 37.21 786 GLU A C 1
ATOM 1874 O O . GLU A 1 299 ? 13.520 1.702 17.206 1.00 42.66 786 GLU A O 1
#

Sequence (238 aa):
DSFYIRTHFELEPSPPSGLGFTRGDVFHVLDTHWLAVRGRDLREQERGIIPNQSRAEQLASLEAAQRAEDLSALTRQGRYPPYERVVLREASFKRPVVILGPVADIAQKLTAEPDQFEIAETVIIKLDTVRVIAEKDKHALLDVTPSAIERLNYVQYYPIVVFFIPESRPALKALRQWLAPASRRSTRRLYAQAQKLRKHSSHLFTATIPLNGTSDTWYQELKAIIREQQTRPIWTAE

Foldseek 3Di:
DWAKKFAQDWADADPDFRDTDDHQWMWGQPAVVTWTFTAPVPDTDRTGDYDDLVVLQVVRVVVVVVVCLDCNVVCVVVVPGRIFTKDWDQDPWQFAAEEAALCLVLLVVVCVCPQAEDEQDCPPHDPVSQVVQRVSRHHHYDHDDLSVLVNCSNVPSNHQYEYEQEPDLVQQVVLCCLRVVPDDDDSPVRNVRSVVCVVPPVRSHPYYFYPDHNDCVSSVVVVVSSVVCSRGITMDGD

Organism: Homo sapiens (NCBI:txid9606)

Solvent-accessible surface area: 12657 Å² total

InterPro domains:
  IPR001452 SH3 domain [PF07653] (479-547)
  IPR001452 SH3 domain [PS50002] (475-549)
  IPR001452 SH3 domain [SM00326] (478-548)
  IPR001478 PDZ domain [PF00595] (13-88)
  IPR001478 PDZ domain [PF00595] (198-269)
  IPR001478 PDZ domain [PF00595] (388-448)
  IPR001478 PDZ domain [PS50106] (11-93)
  IPR001478 PDZ domain [PS50106] (195-272)
  IPR001478 PDZ domain [PS50106] (380-446)
  IPR001478 PDZ domain [SM00228] (20-93)
  IPR001478 PDZ domain [SM00228] (204-272)
  IPR001478 PDZ domain [SM00228] (390-463)
  IPR005417 Tight junction protein ZO [PR01597] (258-280)
  IPR005417 Tight junction protein ZO [PR01597] (571-582)
  IPR005417 Tight junction protein ZO [PR01597] (798-808)
  IPR005417 Tight junction protein ZO [PR01597] (835-849)
  IPR005420 Tight junction protein ZO-3 [PR01600] (145-158)
  IPR005420 Tight junction protein ZO-3 [PR01600] (555-570)
  IPR005420 Tight junction protein ZO-3 [PR01600] (595-604)
  IPR005420 Tight junction protein ZO-3 [PR01600] (657-670)

GO terms:
  GO:0005634 nucleus (C, IDA)
  GO:0005923 bicellular tight junction (C, IDA)
  GO:0005634 nucleus (C, EXP)
  GO:0005886 plasma membrane (C, EXP)
  GO:0005515 protein binding (F, IPI)
  GO:0005654 nucleoplasm (C, IDA)
  GO:0005886 plasma membrane (C, IDA)
  GO:0030054 cell junction (C, IDA)

CATH classification: 2.30.30.40 (+1 more: 3.40.50.300)

B-factor: mean 45.38, std 11.31, range [24.89, 93.72]

Radius of gyration: 19.95 Å; Cα contacts (8 Å, |Δi|>4): 396; chains: 1; bounding box: 33×56×48 Å

Secondary structure (DSSP, 8-state):
--EEEEE-S-B---SSSB--B-TT-EEEEEE--EEEE--TTS----EEEE--HHHHHHHHHHHHHH-----HHHHHHHT--SEEEEEEEE-SSPPPEEEESTTTTT--HHHH---SEEEPP-----HHHHHHHHHTT-EEEE---HHHHHHHHHTT---EEEEEEES-HHHHHHHHHHHSTT----HHHHHHHHHHHHHHHGGG-SEEEEE-SSSTHHHHHHHHHHHHHTTSEEEEE-